Protein AF-A0A1E1W2P5-F1 (afdb_monomer)

Secondary structure (DSSP, 8-state):
-HHHHHHHHS-GGGGGHHHHHHHHHHHHHHHHHHHTTT--SS-HHHHHHHHHHHHHHHHHHHHHHHH-TTTTHHHHHHHHHHHHHHHHSTTTTTSHHHHHHHHHHIIIIIS-SSPPPHHHHHHHHHHHHHHHT----TT----HHHHHHHHHHHHHHHHHHHHHHHHS-TTTTTTS-S---HHHHHHHHHHHHHHHHHHHHGGG--SPPPHHHHHHHHHHHHHHHHHHHHHHHSPTTSS-HHHHHHHHT-

Solvent-accessible surface area (backbone atoms only — not comparable to full-atom values): 14260 Å² total; per-residue (Å²): 110,71,68,41,52,52,58,72,72,45,64,78,81,60,64,64,49,56,39,54,51,54,52,50,51,44,54,50,49,53,49,55,45,59,49,58,81,76,56,92,81,88,63,70,62,62,56,50,50,50,50,53,52,48,50,56,47,47,72,36,44,40,55,55,33,36,72,38,48,81,82,31,41,67,36,63,70,48,41,62,62,45,50,49,44,42,40,65,34,71,86,46,27,34,28,66,63,24,34,51,48,52,51,49,44,45,54,44,55,73,67,24,83,60,73,54,62,66,71,61,53,52,56,51,50,53,51,35,52,52,37,45,62,66,69,82,73,95,83,65,96,67,53,74,66,56,52,50,30,31,50,54,20,21,49,50,26,40,52,49,53,50,45,52,69,62,68,49,50,83,68,78,59,68,84,48,94,78,69,80,56,57,66,58,58,38,54,52,47,53,51,45,36,50,57,52,50,55,54,70,66,54,69,85,50,93,67,82,75,57,71,63,59,58,50,51,51,56,48,44,56,51,48,50,54,51,49,53,54,50,62,69,70,49,62,92,82,69,64,48,69,66,43,54,54,47,61,76,70,94

pLDDT: mean 76.31, std 15.42, range [33.09, 96.31]

Foldseek 3Di:
DVLLVVVVVDDLVCLVVLLVLLVVLLVVLVVLVVCVVPDDDDPPVVNVVSLVVVLVSLLNVLLVCQVPVPSCVSVLVCVLVSLLCQCCNPPRHLAPSNLSVLVSCLVRALVNPPHHPPVSVVSSLVSLLCLLVDDDDPDDPDDPNSVVSSVSRNVSSLVSLLCSLQVPPVVVVVVDDDDPPLVSLVSLLVSLCVLVVVVVVCVVDPDDDDPVSVVVNVVSVVSLVVVVVRVVPDDPPNHDPSSVVSSVVD

InterPro domains:
  IPR032817 Mon2, C-terminal [PF16206] (49-249)

Structure (mmCIF, N/CA/C/O backbone):
data_AF-A0A1E1W2P5-F1
#
_entry.id   AF-A0A1E1W2P5-F1
#
loop_
_atom_site.group_PDB
_atom_site.id
_atom_site.type_symbol
_atom_site.label_atom_id
_atom_site.label_alt_id
_atom_site.label_comp_id
_atom_site.label_asym_id
_atom_site.label_entity_id
_atom_site.label_seq_id
_atom_site.pdbx_PDB_ins_code
_atom_site.Cartn_x
_atom_site.Cartn_y
_atom_site.Cartn_z
_atom_site.occupancy
_atom_site.B_iso_or_equiv
_atom_site.auth_seq_id
_atom_site.auth_comp_id
_atom_site.auth_asym_id
_atom_site.auth_atom_id
_atom_site.pdbx_PDB_model_num
ATOM 1 N N . ALA A 1 1 ? 10.901 9.880 -12.020 1.00 56.16 1 ALA A N 1
ATOM 2 C CA . ALA A 1 1 ? 11.058 10.204 -13.460 1.00 56.16 1 ALA A CA 1
ATOM 3 C C . ALA A 1 1 ? 12.500 10.047 -13.971 1.00 56.16 1 ALA A C 1
ATOM 5 O O . ALA A 1 1 ? 12.714 9.211 -14.840 1.00 56.16 1 ALA A O 1
ATOM 6 N N . ALA A 1 2 ? 13.496 10.776 -13.439 1.00 66.06 2 ALA A N 1
ATOM 7 C CA . ALA A 1 2 ? 14.883 10.719 -13.939 1.00 66.06 2 ALA A CA 1
ATOM 8 C C . ALA A 1 2 ? 15.572 9.347 -13.759 1.00 66.06 2 ALA A C 1
ATOM 10 O O . ALA A 1 2 ? 16.171 8.839 -14.701 1.00 66.06 2 ALA A O 1
ATOM 11 N N . ALA A 1 3 ? 15.425 8.702 -12.594 1.00 69.94 3 ALA A N 1
ATOM 12 C CA . ALA A 1 3 ? 15.994 7.370 -12.345 1.00 69.94 3 ALA A CA 1
ATOM 13 C C . ALA A 1 3 ? 15.419 6.296 -13.288 1.00 69.94 3 ALA A C 1
ATOM 15 O O . ALA A 1 3 ? 16.164 5.516 -13.872 1.00 69.94 3 ALA A O 1
ATOM 16 N N . ALA A 1 4 ? 14.101 6.308 -13.514 1.00 69.50 4 ALA A N 1
ATOM 17 C CA . ALA A 1 4 ? 13.459 5.399 -14.462 1.00 69.50 4 ALA A CA 1
ATOM 18 C C . ALA A 1 4 ? 13.946 5.640 -15.903 1.00 69.50 4 ALA A C 1
ATOM 20 O O . ALA A 1 4 ? 14.152 4.689 -16.646 1.00 69.50 4 ALA A O 1
ATOM 21 N N . ALA A 1 5 ? 14.184 6.895 -16.303 1.00 71.38 5 ALA A N 1
ATOM 22 C CA . ALA A 1 5 ? 14.752 7.207 -17.615 1.00 71.38 5 ALA A CA 1
ATOM 23 C C . ALA A 1 5 ? 16.179 6.655 -17.786 1.00 71.38 5 ALA A C 1
ATOM 25 O O . ALA A 1 5 ? 16.494 6.124 -18.847 1.00 71.38 5 ALA A O 1
ATOM 26 N N . LEU A 1 6 ? 17.010 6.711 -16.738 1.00 73.62 6 LEU A N 1
ATOM 27 C CA . LEU A 1 6 ? 18.343 6.100 -16.748 1.00 73.62 6 LEU A CA 1
ATOM 28 C C . LEU A 1 6 ? 18.273 4.577 -16.888 1.00 73.62 6 LEU A C 1
ATOM 30 O O . LEU A 1 6 ? 18.998 4.021 -17.703 1.00 73.62 6 LEU A O 1
ATOM 34 N N . TYR A 1 7 ? 17.371 3.912 -16.159 1.00 74.62 7 TYR A N 1
ATOM 35 C CA . TYR A 1 7 ? 17.165 2.465 -16.298 1.00 74.62 7 TYR A CA 1
ATOM 36 C C . TYR A 1 7 ? 16.659 2.074 -17.690 1.00 74.62 7 TYR A C 1
ATOM 38 O O . TYR A 1 7 ? 17.106 1.070 -18.232 1.00 74.62 7 TYR A O 1
ATOM 46 N N . ARG A 1 8 ? 15.789 2.881 -18.314 1.00 77.31 8 ARG A N 1
ATOM 47 C CA . ARG A 1 8 ? 15.364 2.651 -19.708 1.00 77.31 8 ARG A CA 1
ATOM 48 C C . ARG A 1 8 ? 16.504 2.816 -20.717 1.00 77.31 8 ARG A C 1
ATOM 50 O O . ARG A 1 8 ? 16.471 2.186 -21.767 1.00 77.31 8 ARG A O 1
ATOM 57 N N . ALA A 1 9 ? 17.488 3.662 -20.418 1.00 76.00 9 ALA A N 1
ATOM 58 C CA . ALA A 1 9 ? 18.672 3.862 -21.253 1.00 76.00 9 ALA A CA 1
ATOM 59 C C . ALA A 1 9 ? 19.807 2.863 -20.948 1.00 76.00 9 ALA A C 1
ATOM 61 O O . ALA A 1 9 ? 20.801 2.821 -21.674 1.00 76.00 9 ALA A O 1
ATOM 62 N N . ALA A 1 10 ? 19.685 2.089 -19.866 1.00 75.56 10 ALA A N 1
ATOM 63 C CA . ALA A 1 10 ? 20.696 1.142 -19.426 1.00 75.56 10 ALA A CA 1
ATOM 64 C C . ALA A 1 10 ? 20.637 -0.173 -20.235 1.00 75.56 10 ALA A C 1
ATOM 66 O O . ALA A 1 10 ? 19.590 -0.533 -20.773 1.00 75.56 10 ALA A O 1
ATOM 67 N N . PRO A 1 11 ? 21.750 -0.927 -20.327 1.00 72.06 11 PRO A N 1
ATOM 68 C CA . PRO A 1 11 ? 21.773 -2.219 -21.013 1.00 72.06 11 PRO A CA 1
ATOM 69 C C . PRO A 1 11 ? 20.797 -3.227 -20.386 1.00 72.06 11 PRO A C 1
ATOM 71 O O . PRO A 1 11 ? 20.643 -3.245 -19.165 1.00 72.06 11 PRO A O 1
ATOM 74 N N . ALA A 1 12 ? 20.238 -4.141 -21.190 1.00 68.88 12 ALA A N 1
ATOM 75 C CA . ALA A 1 12 ? 19.247 -5.142 -20.754 1.00 68.88 12 ALA A CA 1
ATOM 76 C C . ALA A 1 12 ? 19.669 -5.963 -19.513 1.00 68.88 12 ALA A C 1
ATOM 78 O O . ALA A 1 12 ? 18.849 -6.289 -18.667 1.00 68.88 12 ALA A O 1
ATOM 79 N N . HIS A 1 13 ? 20.968 -6.213 -19.324 1.00 64.19 13 HIS A N 1
ATOM 80 C CA . HIS A 1 13 ? 21.500 -6.915 -18.145 1.00 64.19 13 HIS A CA 1
ATOM 81 C C . HIS A 1 13 ? 21.190 -6.225 -16.800 1.00 64.19 13 HIS A C 1
ATOM 83 O O . HIS A 1 13 ? 21.260 -6.863 -15.753 1.00 64.19 13 HIS A O 1
ATOM 89 N N . SER A 1 14 ? 20.850 -4.932 -16.809 1.00 71.12 14 SER A N 1
ATOM 90 C CA . SER A 1 14 ? 20.463 -4.185 -15.606 1.00 71.12 14 SER A CA 1
ATOM 91 C C . SER A 1 14 ? 19.045 -4.504 -15.109 1.00 71.12 14 SER A C 1
ATOM 93 O O . SER A 1 14 ? 18.701 -4.154 -13.982 1.00 71.12 14 SER A O 1
ATOM 95 N N . GLU A 1 15 ? 18.237 -5.223 -15.896 1.00 75.25 15 GLU A N 1
ATOM 96 C CA . GLU A 1 15 ? 16.855 -5.591 -15.558 1.00 75.25 15 GLU A CA 1
ATOM 97 C C . GLU A 1 15 ? 16.785 -6.558 -14.368 1.00 75.25 15 GLU A C 1
ATOM 99 O O . GLU A 1 15 ? 15.922 -6.412 -13.501 1.00 75.25 15 GLU A O 1
ATOM 104 N N . HIS A 1 16 ? 17.759 -7.467 -14.252 1.00 80.94 16 HIS A N 1
ATOM 105 C CA . HIS A 1 16 ? 17.850 -8.422 -13.143 1.00 80.94 16 HIS A CA 1
ATOM 106 C C . HIS A 1 16 ? 18.255 -7.777 -11.813 1.00 80.94 16 HIS A C 1
ATOM 108 O O . HIS A 1 16 ? 18.053 -8.371 -10.758 1.00 80.94 16 HIS A O 1
ATOM 114 N N . VAL A 1 17 ? 18.808 -6.562 -11.818 1.00 86.19 17 VAL A N 1
ATOM 115 C CA . VAL A 1 17 ? 19.298 -5.910 -10.590 1.00 86.19 17 VAL A CA 1
ATOM 116 C C . VAL A 1 17 ? 18.146 -5.559 -9.650 1.00 86.19 17 VAL A C 1
ATOM 118 O O . VAL A 1 17 ? 18.295 -5.637 -8.433 1.00 86.19 17 VAL A O 1
ATOM 121 N N . LEU A 1 18 ? 16.985 -5.203 -10.201 1.00 87.62 18 LEU A N 1
ATOM 122 C CA . LEU A 1 18 ? 15.850 -4.720 -9.421 1.00 87.62 18 LEU A CA 1
ATOM 123 C C . LEU A 1 18 ? 15.257 -5.799 -8.481 1.00 87.62 18 LEU A C 1
ATOM 125 O O . LEU A 1 18 ? 15.143 -5.509 -7.287 1.00 87.62 18 LEU A O 1
ATOM 129 N N . PRO A 1 19 ? 14.949 -7.036 -8.936 1.00 88.25 19 PRO A N 1
ATOM 130 C CA . PRO A 1 19 ? 14.572 -8.133 -8.039 1.00 88.25 19 PRO A CA 1
ATOM 131 C C . PRO A 1 19 ? 15.612 -8.413 -6.943 1.00 88.25 19 PRO A C 1
ATOM 133 O O . PRO A 1 19 ? 15.260 -8.534 -5.770 1.00 88.25 19 PRO A O 1
ATOM 136 N N . HIS A 1 20 ? 16.901 -8.451 -7.300 1.00 90.62 20 HIS A N 1
ATOM 137 C CA . HIS A 1 20 ? 17.982 -8.720 -6.346 1.00 90.62 20 HIS A CA 1
ATOM 138 C C . HIS A 1 20 ? 18.074 -7.639 -5.270 1.00 90.62 20 HIS A C 1
ATOM 140 O O . HIS A 1 20 ? 18.290 -7.936 -4.096 1.00 90.62 20 HIS A O 1
ATOM 146 N N . LEU A 1 21 ? 17.889 -6.379 -5.658 1.00 91.44 21 LEU A N 1
ATOM 147 C CA . LEU A 1 21 ? 17.931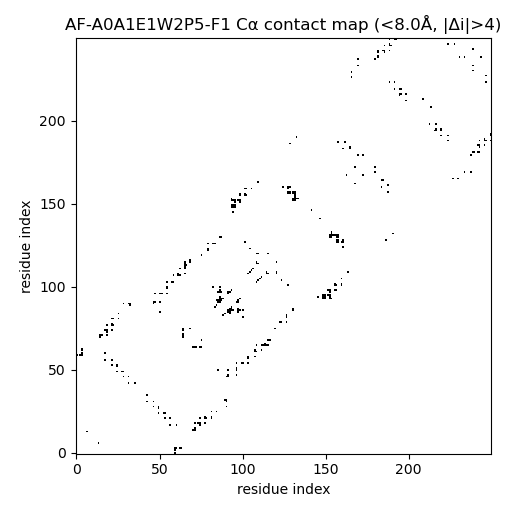 -5.258 -4.736 1.00 91.44 21 LEU A CA 1
ATOM 148 C C . LEU A 1 21 ? 16.724 -5.268 -3.787 1.00 91.44 21 LEU A C 1
ATOM 150 O O . LEU A 1 21 ? 16.890 -5.043 -2.587 1.00 91.44 21 LEU A O 1
ATOM 154 N N . LEU A 1 22 ? 15.538 -5.619 -4.291 1.00 93.38 22 LEU A N 1
ATOM 155 C CA . LEU A 1 22 ? 14.345 -5.820 -3.470 1.00 93.38 22 LEU A CA 1
ATOM 156 C C . LEU A 1 22 ? 14.568 -6.926 -2.419 1.00 93.38 22 LEU A C 1
ATOM 158 O O . LEU A 1 22 ? 14.297 -6.731 -1.233 1.00 93.38 22 LEU A O 1
ATOM 162 N N . GLN A 1 23 ? 15.143 -8.058 -2.833 1.00 93.12 23 GLN A N 1
ATOM 163 C CA . GLN A 1 23 ? 15.455 -9.180 -1.946 1.00 93.12 23 GLN A CA 1
ATOM 164 C C . GLN A 1 23 ? 16.570 -8.856 -0.936 1.00 93.12 23 GLN A C 1
ATOM 166 O O . GLN A 1 23 ? 16.522 -9.309 0.213 1.00 93.12 23 GLN A O 1
ATOM 171 N N . ALA A 1 24 ? 17.564 -8.057 -1.332 1.00 93.81 24 ALA A N 1
ATOM 172 C CA . ALA A 1 24 ? 18.630 -7.598 -0.448 1.00 93.81 24 ALA A CA 1
ATOM 173 C C . ALA A 1 24 ? 18.084 -6.697 0.671 1.00 93.81 24 ALA A C 1
ATOM 175 O O . ALA A 1 24 ? 18.417 -6.916 1.837 1.00 93.81 24 ALA A O 1
ATOM 176 N N . LEU A 1 25 ? 17.203 -5.744 0.340 1.00 93.44 25 LEU A N 1
ATOM 177 C CA . LEU A 1 25 ? 16.541 -4.879 1.325 1.00 93.44 25 LEU A CA 1
ATOM 178 C C . LEU A 1 25 ? 15.643 -5.682 2.272 1.00 93.44 25 LEU A C 1
ATOM 180 O O . LEU A 1 25 ? 15.678 -5.468 3.484 1.00 93.44 25 LEU A O 1
ATOM 184 N N . HIS A 1 26 ? 14.897 -6.652 1.737 1.00 93.56 26 HIS A N 1
ATOM 185 C CA . HIS A 1 26 ? 14.085 -7.564 2.544 1.00 93.56 26 HIS A CA 1
ATOM 186 C C . HIS A 1 26 ? 14.929 -8.367 3.535 1.00 93.56 26 HIS A C 1
ATOM 188 O O . HIS A 1 26 ? 14.640 -8.407 4.729 1.00 93.56 26 HIS A O 1
ATOM 194 N N . SER A 1 27 ? 16.035 -8.936 3.064 1.00 92.62 27 SER A N 1
ATOM 195 C CA . SER A 1 27 ? 16.957 -9.689 3.915 1.00 92.62 27 SER A CA 1
ATOM 196 C C . SER A 1 27 ? 17.626 -8.801 4.969 1.00 92.62 27 SER A C 1
ATOM 198 O O . SER A 1 27 ? 17.871 -9.254 6.087 1.00 92.62 27 SER A O 1
ATOM 200 N N . ALA A 1 28 ? 17.938 -7.545 4.632 1.00 91.25 28 ALA A N 1
ATOM 201 C CA . ALA A 1 28 ? 18.545 -6.590 5.553 1.00 91.25 28 ALA A CA 1
ATOM 202 C C . ALA A 1 28 ? 17.591 -6.233 6.701 1.00 91.25 28 ALA A C 1
ATOM 204 O O . ALA A 1 28 ? 17.973 -6.362 7.864 1.00 91.25 28 ALA A O 1
ATOM 205 N N . VAL A 1 29 ? 16.333 -5.881 6.399 1.00 89.81 29 VAL A N 1
ATOM 206 C CA . VAL A 1 29 ? 15.360 -5.517 7.445 1.00 89.81 29 VAL A CA 1
ATOM 207 C C . VAL A 1 29 ? 15.037 -6.698 8.366 1.00 89.81 29 VAL A C 1
ATOM 209 O O . VAL A 1 29 ? 14.935 -6.524 9.582 1.00 89.81 29 VAL A O 1
ATOM 212 N N . GLN A 1 30 ? 14.964 -7.918 7.820 1.00 88.62 30 GLN A N 1
ATOM 213 C CA . GLN A 1 30 ? 14.729 -9.126 8.614 1.00 88.62 30 GLN A CA 1
ATOM 214 C C . GLN A 1 30 ? 15.877 -9.411 9.593 1.00 88.62 30 GLN A C 1
ATOM 216 O O . GLN A 1 30 ? 15.628 -9.812 10.731 1.00 88.62 30 GLN A O 1
ATOM 221 N N . LYS A 1 31 ? 17.131 -9.167 9.191 1.00 86.06 31 LYS A N 1
ATOM 222 C CA . LYS A 1 31 ? 18.297 -9.311 10.079 1.00 86.06 31 LYS A CA 1
ATOM 223 C C . LYS A 1 31 ? 18.263 -8.298 11.224 1.00 86.06 31 LYS A C 1
ATOM 225 O O . LYS A 1 31 ? 18.415 -8.700 12.375 1.00 86.06 31 LYS A O 1
ATOM 230 N N . CYS A 1 32 ? 17.942 -7.033 10.942 1.00 81.44 32 CYS A N 1
ATOM 231 C CA . CYS A 1 32 ? 17.770 -6.008 11.981 1.00 81.44 32 CYS A CA 1
ATOM 232 C C . CYS A 1 32 ? 16.681 -6.395 13.003 1.00 81.44 32 CYS A C 1
ATOM 234 O O . CYS A 1 32 ? 16.842 -6.187 14.207 1.00 81.44 32 CYS A O 1
ATOM 236 N N . GLY A 1 33 ? 15.583 -7.013 12.548 1.00 69.25 33 GLY A N 1
ATOM 237 C CA . GLY A 1 33 ? 14.529 -7.530 13.428 1.00 69.25 33 GLY A CA 1
ATOM 238 C C . GLY A 1 33 ? 15.001 -8.648 14.371 1.00 69.25 33 GLY A C 1
ATOM 239 O O . GLY A 1 33 ? 14.581 -8.698 15.530 1.00 69.25 33 GLY A O 1
ATOM 240 N N . GLN A 1 34 ? 15.907 -9.520 13.915 1.00 66.94 34 GLN A N 1
ATOM 241 C CA . GLN A 1 34 ? 16.483 -10.590 14.740 1.00 66.94 34 GLN A CA 1
ATOM 242 C C . GLN A 1 34 ? 17.524 -10.065 15.741 1.00 66.94 34 GLN A C 1
ATOM 244 O O . GLN A 1 34 ? 17.546 -10.514 16.891 1.00 66.94 34 GLN A O 1
ATOM 249 N N . ASP A 1 35 ? 18.343 -9.090 15.342 1.00 58.47 35 ASP A N 1
ATOM 250 C CA . ASP A 1 35 ? 19.406 -8.524 16.180 1.00 58.47 35 ASP A CA 1
ATOM 251 C C . ASP A 1 35 ? 18.881 -7.615 17.305 1.00 58.47 35 ASP A C 1
ATOM 253 O O . ASP A 1 35 ? 19.473 -7.580 18.390 1.00 58.47 35 ASP A O 1
ATOM 257 N N . LYS A 1 36 ? 17.706 -6.984 17.141 1.00 53.34 36 LYS A N 1
ATOM 258 C CA . LYS A 1 36 ? 17.017 -6.252 18.227 1.00 53.34 36 LYS A CA 1
ATOM 259 C C . LYS A 1 36 ? 16.661 -7.124 19.441 1.00 53.34 36 LYS A C 1
ATOM 261 O O . LYS A 1 36 ? 16.516 -6.589 20.536 1.00 53.34 36 LYS A O 1
ATOM 266 N N . ARG A 1 37 ? 16.593 -8.460 19.316 1.00 51.66 37 ARG A N 1
ATOM 267 C CA . ARG A 1 37 ? 16.481 -9.356 20.492 1.00 51.66 37 ARG A CA 1
ATOM 268 C C . ARG A 1 37 ? 17.769 -9.429 21.324 1.00 51.66 37 ARG A C 1
ATOM 270 O O . ARG A 1 37 ? 17.732 -9.983 22.419 1.00 51.66 37 ARG A O 1
ATOM 277 N N . ARG A 1 38 ? 18.905 -8.920 20.827 1.00 52.66 38 ARG A N 1
ATOM 278 C CA . ARG A 1 38 ? 20.228 -9.075 21.455 1.00 52.66 38 ARG A CA 1
ATOM 279 C C . ARG A 1 38 ? 20.878 -7.784 21.956 1.00 52.66 38 ARG A C 1
ATOM 281 O O . ARG A 1 38 ? 21.771 -7.907 22.792 1.00 52.66 38 ARG A O 1
ATOM 288 N N . ARG A 1 39 ? 20.493 -6.578 21.512 1.00 48.84 39 ARG A N 1
ATOM 289 C CA . ARG A 1 39 ? 21.121 -5.322 21.985 1.00 48.84 39 ARG A CA 1
ATOM 290 C C . ARG A 1 39 ? 20.143 -4.147 22.090 1.00 48.84 39 ARG A C 1
ATOM 292 O O . ARG A 1 39 ? 19.428 -3.828 21.148 1.00 48.84 39 ARG A O 1
ATOM 299 N N . ILE A 1 40 ? 20.171 -3.498 23.253 1.00 47.84 40 ILE A N 1
ATOM 300 C CA . ILE A 1 40 ? 19.508 -2.230 23.572 1.00 47.84 40 ILE A CA 1
ATOM 301 C C . ILE A 1 40 ? 20.533 -1.129 23.279 1.00 47.84 40 ILE A C 1
ATOM 303 O O . ILE A 1 40 ? 21.552 -1.095 23.962 1.00 47.84 40 ILE A O 1
ATOM 307 N N . SER A 1 41 ? 20.277 -0.297 22.264 1.00 47.50 41 SER A N 1
ATOM 308 C CA . SER A 1 41 ? 20.865 1.035 21.982 1.00 47.50 41 SER A CA 1
ATOM 309 C C . SER A 1 41 ? 21.283 1.180 20.507 1.00 47.50 41 SER A C 1
ATOM 311 O O . SER A 1 41 ? 22.057 0.374 20.000 1.00 47.50 41 SER A O 1
ATOM 313 N N . ASP A 1 42 ? 20.774 2.239 19.862 1.00 43.81 42 ASP A N 1
ATOM 314 C CA . ASP A 1 42 ? 21.198 2.843 18.577 1.00 43.81 42 ASP A CA 1
ATOM 315 C C . ASP A 1 42 ? 20.798 2.241 17.208 1.00 43.81 42 ASP A C 1
ATOM 317 O O . ASP A 1 42 ? 21.358 2.619 16.186 1.00 43.81 42 ASP A O 1
ATOM 321 N N . GLN A 1 43 ? 19.761 1.398 17.116 1.00 55.62 43 GLN A N 1
ATOM 322 C CA . GLN A 1 43 ? 19.299 0.832 15.824 1.00 55.62 43 GLN A CA 1
ATOM 323 C C . GLN A 1 43 ? 18.108 1.486 15.062 1.00 55.62 43 GLN A C 1
ATOM 325 O O . GLN A 1 43 ? 17.718 0.923 14.036 1.00 55.62 43 GLN A O 1
ATOM 330 N N . PRO A 1 44 ? 17.459 2.600 15.473 1.00 58.78 44 PRO A N 1
ATOM 331 C CA . PRO A 1 44 ? 16.317 3.122 14.709 1.00 58.78 44 PRO A CA 1
ATOM 332 C C . PRO A 1 44 ? 16.719 3.723 13.348 1.00 58.78 44 PRO A C 1
ATOM 334 O O . PRO A 1 44 ? 15.921 3.682 12.410 1.00 58.78 44 PRO A O 1
ATOM 337 N N . ASP A 1 45 ? 17.947 4.232 13.217 1.00 71.88 45 ASP A N 1
ATOM 338 C CA . ASP A 1 45 ? 18.397 4.949 12.016 1.00 71.88 45 ASP A CA 1
ATOM 339 C C . ASP A 1 45 ? 18.591 4.006 10.811 1.00 71.88 45 ASP A C 1
ATOM 341 O O . ASP A 1 45 ? 18.063 4.248 9.724 1.00 71.88 45 ASP A O 1
ATOM 345 N N . GLU A 1 46 ? 19.215 2.840 11.021 1.00 85.06 46 GLU A N 1
ATOM 346 C CA . GLU A 1 46 ? 19.464 1.861 9.950 1.00 85.06 46 GLU A CA 1
ATOM 347 C C . GLU A 1 46 ? 18.162 1.311 9.343 1.00 85.06 46 GLU A C 1
ATOM 349 O O . GLU A 1 46 ? 18.012 1.239 8.123 1.00 85.06 46 GLU A O 1
ATOM 354 N N . THR A 1 47 ? 17.176 0.957 10.174 1.00 87.25 47 THR A N 1
ATOM 355 C CA . THR A 1 47 ? 15.897 0.405 9.691 1.00 87.25 47 THR A CA 1
ATOM 356 C C . THR A 1 47 ? 15.081 1.435 8.912 1.00 87.25 47 THR A C 1
ATOM 358 O O . THR A 1 47 ? 14.437 1.096 7.917 1.00 87.25 47 THR A O 1
ATOM 361 N N . THR A 1 48 ? 15.168 2.701 9.324 1.00 87.69 48 THR A N 1
ATOM 362 C CA . THR A 1 48 ? 14.530 3.844 8.656 1.00 87.69 48 THR A CA 1
ATOM 363 C C . THR A 1 48 ? 15.176 4.105 7.297 1.00 87.69 48 THR A C 1
ATOM 365 O O . THR A 1 48 ? 14.486 4.335 6.298 1.00 87.69 48 THR A O 1
ATOM 368 N N . GLN A 1 49 ? 16.505 4.003 7.224 1.00 90.69 49 GLN A N 1
ATOM 369 C CA . GLN A 1 49 ? 17.243 4.139 5.975 1.00 90.69 49 GLN A CA 1
ATOM 370 C C . GLN A 1 49 ? 16.902 3.011 4.993 1.00 90.69 49 GLN A C 1
ATOM 372 O O . GLN A 1 49 ? 16.656 3.282 3.818 1.00 90.69 49 GLN A O 1
ATOM 377 N N . ILE A 1 50 ? 16.812 1.763 5.466 1.00 93.44 50 ILE A N 1
ATOM 378 C CA . ILE A 1 50 ? 16.417 0.614 4.635 1.00 93.44 50 ILE A CA 1
ATOM 379 C C . ILE A 1 50 ? 15.006 0.819 4.060 1.00 93.44 50 ILE A C 1
ATOM 381 O O . ILE A 1 50 ? 14.800 0.615 2.862 1.00 93.44 50 ILE A O 1
ATOM 385 N N . ALA A 1 51 ? 14.045 1.266 4.874 1.00 93.19 51 ALA A N 1
ATOM 386 C CA . ALA A 1 51 ? 12.688 1.564 4.408 1.00 93.19 51 ALA A CA 1
ATOM 387 C C . ALA A 1 51 ? 12.653 2.715 3.387 1.00 93.19 51 ALA A C 1
ATOM 389 O O . ALA A 1 51 ? 11.954 2.634 2.377 1.00 93.19 51 ALA A O 1
ATOM 390 N N . SER A 1 52 ? 13.464 3.753 3.594 1.00 93.81 52 SER A N 1
ATOM 391 C CA . SER A 1 52 ? 13.585 4.875 2.654 1.00 93.81 52 SER A CA 1
ATOM 392 C C . SER A 1 52 ? 14.183 4.439 1.311 1.00 93.81 52 SER A C 1
ATOM 394 O O . SER A 1 52 ? 13.709 4.856 0.253 1.00 93.81 52 SER A O 1
ATOM 396 N N . LEU A 1 53 ? 15.185 3.553 1.328 1.00 94.56 53 LEU A N 1
ATOM 397 C CA . LEU A 1 53 ? 15.736 2.954 0.110 1.00 94.56 53 LEU A CA 1
ATOM 398 C C . LEU A 1 53 ? 14.688 2.103 -0.609 1.00 94.56 53 LEU A C 1
ATOM 400 O O . LEU A 1 53 ? 14.558 2.211 -1.826 1.00 94.56 53 LEU A O 1
ATOM 404 N N . LEU A 1 54 ? 13.894 1.312 0.120 1.00 95.94 54 LEU A N 1
ATOM 405 C CA . LEU A 1 54 ? 12.804 0.547 -0.483 1.00 95.94 54 LEU A CA 1
ATOM 406 C C . LEU A 1 54 ? 11.809 1.459 -1.208 1.00 95.94 54 LEU A C 1
ATOM 408 O O . LEU A 1 54 ? 11.459 1.176 -2.350 1.00 95.94 54 LEU A O 1
ATOM 412 N N . LEU A 1 55 ? 11.394 2.571 -0.599 1.00 95.50 55 LEU A N 1
ATOM 413 C CA . LEU A 1 55 ? 10.487 3.530 -1.239 1.00 95.50 55 LEU A CA 1
ATOM 414 C C . LEU A 1 55 ? 11.051 4.074 -2.558 1.00 95.50 55 LEU A C 1
ATOM 416 O O . LEU A 1 55 ? 10.335 4.130 -3.558 1.00 95.50 55 LEU A O 1
ATOM 420 N N . GLN A 1 56 ? 12.343 4.410 -2.601 1.00 93.62 56 GLN A N 1
ATOM 421 C CA . GLN A 1 56 ? 13.009 4.861 -3.831 1.00 93.62 56 GLN A CA 1
ATOM 422 C C . GLN A 1 56 ? 13.022 3.777 -4.917 1.00 93.62 56 GLN A C 1
ATOM 424 O O . GLN A 1 56 ? 12.827 4.057 -6.106 1.00 93.62 56 GLN A O 1
ATOM 429 N N . VAL A 1 57 ? 13.242 2.533 -4.498 1.00 94.19 57 VAL A N 1
ATOM 430 C CA . VAL A 1 57 ? 13.283 1.362 -5.374 1.00 94.19 57 VAL A CA 1
ATOM 431 C C . VAL A 1 57 ? 11.906 1.061 -5.928 1.00 94.19 57 VAL A C 1
ATOM 433 O O . VAL A 1 57 ? 11.793 0.834 -7.125 1.00 94.19 57 VAL A O 1
ATOM 436 N N . LEU A 1 58 ? 10.854 1.129 -5.112 1.00 95.19 58 LEU A N 1
ATOM 437 C CA . LEU A 1 58 ? 9.473 0.950 -5.555 1.00 95.19 58 LEU A CA 1
ATOM 438 C C . LEU A 1 58 ? 9.040 2.070 -6.508 1.00 95.19 58 LEU A C 1
ATOM 440 O O . LEU A 1 58 ? 8.535 1.778 -7.589 1.00 95.19 58 LEU A O 1
ATOM 444 N N . ALA A 1 59 ? 9.323 3.333 -6.173 1.00 91.62 59 ALA A N 1
ATOM 445 C CA . ALA A 1 59 ? 8.982 4.489 -7.008 1.00 91.62 59 ALA A CA 1
ATOM 446 C C . ALA A 1 59 ? 9.667 4.473 -8.389 1.00 91.62 59 ALA A C 1
ATOM 448 O O . ALA A 1 59 ? 9.199 5.106 -9.335 1.00 91.62 59 ALA A O 1
ATOM 449 N N . THR A 1 60 ? 10.790 3.762 -8.521 1.00 90.81 60 THR A N 1
ATOM 450 C CA . THR A 1 60 ? 11.486 3.584 -9.805 1.00 90.81 60 THR A CA 1
ATOM 451 C C . THR A 1 60 ? 11.092 2.273 -10.482 1.00 90.81 60 THR A C 1
ATOM 453 O O . THR A 1 60 ? 10.846 2.241 -11.685 1.00 90.81 60 THR A O 1
ATOM 456 N N . GLY A 1 61 ? 11.044 1.194 -9.708 1.00 91.88 61 GLY A N 1
ATOM 457 C CA . GLY A 1 61 ? 10.892 -0.176 -10.168 1.00 91.88 61 GLY A CA 1
ATOM 458 C C . GLY A 1 61 ? 9.475 -0.536 -10.583 1.00 91.88 61 GLY A C 1
ATOM 459 O O . GLY A 1 61 ? 9.312 -1.189 -11.607 1.00 91.88 61 GLY A O 1
ATOM 460 N N . LEU A 1 62 ? 8.454 -0.071 -9.856 1.00 93.62 62 LEU A N 1
ATOM 461 C CA . LEU A 1 62 ? 7.054 -0.349 -10.192 1.00 93.62 62 LEU A CA 1
ATOM 462 C C . LEU A 1 62 ? 6.662 0.186 -11.580 1.00 93.62 62 LEU A C 1
ATOM 464 O O . LEU A 1 62 ? 6.124 -0.606 -12.355 1.00 93.62 62 LEU A O 1
ATOM 468 N N . PRO A 1 63 ? 6.976 1.444 -11.968 1.00 91.81 63 PRO A N 1
ATOM 469 C CA . PRO A 1 63 ? 6.707 1.904 -13.329 1.00 91.81 63 PRO A CA 1
ATOM 470 C C . PRO A 1 63 ? 7.387 1.043 -14.406 1.00 91.81 63 PRO A C 1
ATOM 472 O O . PRO A 1 63 ? 6.764 0.709 -15.411 1.00 91.81 63 PRO A O 1
ATOM 475 N N . LEU A 1 64 ? 8.648 0.643 -14.194 1.00 90.94 64 LEU A N 1
ATOM 476 C CA . LEU A 1 64 ? 9.408 -0.173 -15.153 1.00 90.94 64 LEU A CA 1
ATOM 477 C C . LEU A 1 64 ? 8.842 -1.595 -15.269 1.00 90.94 64 LEU A C 1
ATOM 479 O O . LEU A 1 64 ? 8.658 -2.109 -16.373 1.00 90.94 64 LEU A O 1
ATOM 483 N N . ALA A 1 65 ? 8.536 -2.213 -14.126 1.00 91.88 65 ALA A N 1
ATOM 484 C CA . ALA A 1 65 ? 7.957 -3.547 -14.041 1.00 91.88 65 ALA A CA 1
ATOM 485 C C . ALA A 1 65 ? 6.538 -3.601 -14.614 1.00 91.88 65 ALA A C 1
ATOM 487 O O . ALA A 1 65 ? 6.127 -4.624 -15.158 1.00 91.88 65 ALA A O 1
ATOM 488 N N . ARG A 1 66 ? 5.801 -2.492 -14.527 1.00 90.88 66 ARG A N 1
ATOM 489 C CA . ARG A 1 66 ? 4.475 -2.321 -15.123 1.00 90.88 66 ARG A CA 1
ATOM 490 C C . ARG A 1 66 ? 4.529 -2.185 -16.643 1.00 90.88 66 ARG A C 1
ATOM 492 O O . ARG A 1 66 ? 3.679 -2.746 -17.322 1.00 90.88 66 ARG A O 1
ATOM 499 N N . GLU A 1 67 ? 5.519 -1.473 -17.182 1.00 89.94 67 GLU A N 1
ATOM 500 C CA . GLU A 1 67 ? 5.717 -1.339 -18.634 1.00 89.94 67 GLU A CA 1
ATOM 501 C C . GLU A 1 67 ? 6.067 -2.680 -19.305 1.00 89.94 67 GLU A C 1
ATOM 503 O O . GLU A 1 67 ? 5.719 -2.891 -20.466 1.00 89.94 67 GLU A O 1
ATOM 508 N N . ARG A 1 68 ? 6.761 -3.584 -18.594 1.00 89.00 68 ARG A N 1
ATOM 509 C CA . ARG A 1 68 ? 7.247 -4.871 -19.126 1.00 89.00 68 ARG A CA 1
ATOM 510 C C . ARG A 1 68 ? 7.064 -6.022 -18.119 1.00 89.00 68 ARG A C 1
ATOM 512 O O . ARG A 1 68 ? 8.057 -6.544 -17.609 1.00 89.00 68 ARG A O 1
ATOM 519 N N . PRO A 1 69 ? 5.822 -6.444 -17.823 1.00 87.38 69 PRO A N 1
ATOM 520 C CA . PRO A 1 69 ? 5.539 -7.400 -16.748 1.00 87.38 69 PRO A CA 1
ATOM 521 C C . PRO A 1 69 ? 6.234 -8.755 -16.928 1.00 87.38 69 PRO A C 1
ATOM 523 O O . PRO A 1 69 ? 6.712 -9.313 -15.944 1.00 87.38 69 PRO A O 1
ATOM 526 N N . ASP A 1 70 ? 6.366 -9.246 -18.164 1.00 87.81 70 ASP A N 1
ATOM 527 C CA . ASP A 1 70 ? 7.007 -10.539 -18.442 1.00 87.81 70 ASP A CA 1
ATOM 528 C C . ASP A 1 70 ? 8.510 -10.537 -18.125 1.00 87.81 70 ASP A C 1
ATOM 530 O O . ASP A 1 70 ? 9.049 -11.524 -17.630 1.00 87.81 70 ASP A O 1
ATOM 534 N N . VAL A 1 71 ? 9.184 -9.409 -18.371 1.00 90.00 71 VAL A N 1
ATOM 535 C CA . VAL A 1 71 ? 10.619 -9.230 -18.093 1.00 90.00 71 VAL A CA 1
ATOM 536 C C . VAL A 1 71 ? 10.868 -9.139 -16.588 1.00 90.00 71 VAL A C 1
ATOM 538 O O . VAL A 1 71 ? 11.835 -9.693 -16.074 1.00 90.00 71 VAL A O 1
ATOM 541 N N . TYR A 1 72 ? 9.969 -8.472 -15.865 1.00 91.38 72 TYR A N 1
ATOM 542 C CA . TYR A 1 72 ? 10.073 -8.252 -14.423 1.00 91.38 72 TYR A CA 1
ATOM 543 C C . TYR A 1 72 ? 9.243 -9.254 -13.606 1.00 91.38 72 TYR A C 1
ATOM 545 O O . TYR A 1 72 ? 8.800 -8.940 -12.501 1.00 91.38 72 TYR A O 1
ATOM 553 N N . LYS A 1 73 ? 9.044 -10.474 -14.114 1.00 91.62 73 LYS A N 1
ATOM 554 C CA . LYS A 1 73 ? 8.255 -11.508 -13.432 1.00 91.62 73 LYS A CA 1
ATOM 555 C C . LYS A 1 73 ? 8.774 -11.808 -12.020 1.00 91.62 73 LYS A C 1
ATOM 557 O O . LYS A 1 73 ? 8.000 -11.783 -11.070 1.00 91.62 73 LYS A O 1
ATOM 562 N N . GLU A 1 74 ? 10.086 -11.987 -11.862 1.00 93.25 74 GLU A N 1
ATOM 563 C CA . GLU A 1 74 ? 10.713 -12.242 -10.552 1.00 93.25 74 GLU A CA 1
ATOM 564 C C . GLU A 1 74 ? 10.496 -11.091 -9.557 1.00 93.25 74 GLU A C 1
ATOM 566 O O . GLU A 1 74 ? 10.337 -11.315 -8.354 1.00 93.25 74 GLU A O 1
ATOM 571 N N . PHE A 1 75 ? 10.463 -9.847 -10.050 1.00 94.00 75 PHE A N 1
ATOM 572 C CA . PHE A 1 75 ? 10.169 -8.680 -9.222 1.00 94.00 75 PHE A CA 1
ATOM 573 C C . PHE A 1 75 ? 8.738 -8.757 -8.685 1.00 94.00 75 PHE A C 1
ATOM 575 O O . PHE A 1 75 ? 8.537 -8.620 -7.481 1.00 94.00 75 PHE A O 1
ATOM 582 N N . TRP A 1 76 ? 7.761 -9.036 -9.553 1.00 94.25 76 TRP A N 1
ATOM 583 C CA . TRP A 1 76 ? 6.357 -9.173 -9.161 1.00 94.25 76 TRP A CA 1
ATOM 584 C C . TRP A 1 76 ? 6.098 -10.369 -8.239 1.00 94.25 76 TR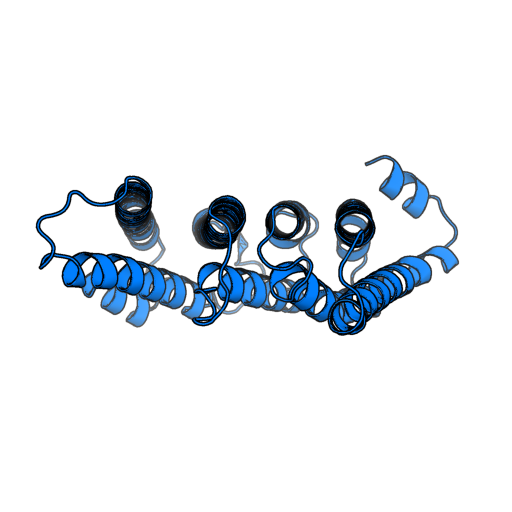P A C 1
ATOM 586 O O . TRP A 1 76 ? 5.287 -10.256 -7.328 1.00 94.25 76 TRP A O 1
ATOM 596 N N . GLU A 1 77 ? 6.808 -11.484 -8.416 1.00 93.56 77 GLU A N 1
ATOM 597 C CA . GLU A 1 77 ? 6.707 -12.652 -7.529 1.00 93.56 77 GLU A CA 1
ATOM 598 C C . GLU A 1 77 ? 7.298 -12.383 -6.137 1.00 93.56 77 GLU A C 1
ATOM 600 O O . GLU A 1 77 ? 6.777 -12.861 -5.128 1.00 93.56 77 GLU A O 1
ATOM 605 N N . THR A 1 78 ? 8.371 -11.591 -6.064 1.00 94.31 78 THR A N 1
ATOM 606 C CA . THR A 1 78 ? 9.046 -11.261 -4.799 1.00 94.31 78 THR A CA 1
ATOM 607 C C . THR A 1 78 ? 8.329 -10.142 -4.039 1.00 94.31 78 THR A C 1
ATOM 609 O O . THR A 1 78 ? 8.329 -10.123 -2.805 1.00 94.31 78 THR A O 1
ATOM 612 N N . LEU A 1 79 ? 7.698 -9.216 -4.763 1.00 95.94 79 LEU A N 1
ATOM 613 C CA . LEU A 1 79 ? 7.115 -7.992 -4.223 1.00 95.94 79 LEU A CA 1
ATOM 614 C C . LEU A 1 79 ? 6.124 -8.214 -3.067 1.00 95.94 79 LEU A C 1
ATOM 616 O O . LEU A 1 79 ? 6.334 -7.578 -2.033 1.00 95.94 79 LEU A O 1
ATOM 620 N N . PRO A 1 80 ? 5.110 -9.101 -3.150 1.00 94.75 80 PRO A N 1
ATOM 621 C CA . PRO A 1 80 ? 4.126 -9.262 -2.081 1.00 94.75 80 PRO A CA 1
ATOM 622 C C . PRO A 1 80 ? 4.758 -9.575 -0.726 1.00 94.75 80 PRO A C 1
ATOM 624 O O . PRO A 1 80 ? 4.402 -8.959 0.273 1.00 94.75 80 PRO A O 1
ATOM 627 N N . LYS A 1 81 ? 5.754 -10.466 -0.702 1.00 95.06 81 LYS A N 1
ATOM 628 C CA . LYS A 1 81 ? 6.443 -10.868 0.529 1.00 95.06 81 LYS A CA 1
ATOM 629 C C . LYS A 1 81 ? 7.235 -9.717 1.149 1.00 95.06 81 LYS A C 1
ATOM 631 O O . LYS A 1 81 ? 7.275 -9.569 2.366 1.00 95.06 81 LYS A O 1
ATOM 636 N N . VAL A 1 82 ? 7.882 -8.903 0.315 1.00 96.19 82 VAL A N 1
ATOM 637 C CA . VAL A 1 82 ? 8.632 -7.736 0.798 1.00 96.19 82 VAL A CA 1
ATOM 638 C C . VAL A 1 82 ? 7.672 -6.684 1.333 1.00 96.19 82 VAL A C 1
ATOM 640 O O . VAL A 1 82 ? 7.885 -6.170 2.427 1.00 96.19 82 VAL A O 1
ATOM 643 N N . LEU A 1 83 ? 6.588 -6.406 0.609 1.00 96.00 83 LEU A N 1
ATOM 644 C CA . LEU A 1 83 ? 5.552 -5.488 1.069 1.00 96.00 83 LEU A CA 1
ATOM 645 C C . LEU A 1 83 ? 4.945 -5.944 2.397 1.00 96.00 83 LEU A C 1
ATOM 647 O O . LEU A 1 83 ? 4.846 -5.134 3.307 1.00 96.00 83 LEU A O 1
ATOM 651 N N . GLU A 1 84 ? 4.615 -7.227 2.542 1.00 94.25 84 GLU A N 1
ATOM 652 C CA . GLU A 1 84 ? 4.075 -7.794 3.781 1.00 94.25 84 GLU A CA 1
ATOM 653 C C . GLU A 1 84 ? 4.995 -7.521 4.981 1.00 94.25 84 GLU A C 1
ATOM 655 O O . GLU A 1 84 ? 4.558 -6.945 5.981 1.00 94.25 84 GLU A O 1
ATOM 660 N N . THR A 1 85 ? 6.292 -7.822 4.856 1.00 93.38 85 THR A N 1
ATOM 661 C CA . THR A 1 85 ? 7.263 -7.547 5.923 1.00 93.38 85 THR A CA 1
ATOM 662 C C . THR A 1 85 ? 7.359 -6.052 6.238 1.00 93.38 85 THR A C 1
ATOM 664 O O . THR A 1 85 ? 7.313 -5.672 7.405 1.00 93.38 85 THR A O 1
ATOM 667 N N . PHE A 1 86 ? 7.458 -5.178 5.233 1.00 94.31 86 PHE A N 1
ATOM 668 C CA . PHE A 1 86 ? 7.606 -3.740 5.486 1.00 94.31 86 PHE A CA 1
ATOM 669 C C . PHE A 1 86 ? 6.319 -3.060 5.968 1.00 94.31 86 PHE A C 1
ATOM 671 O O . PHE A 1 86 ? 6.388 -2.041 6.653 1.00 94.31 86 PHE A O 1
ATOM 678 N N . MET A 1 87 ? 5.153 -3.607 5.627 1.00 93.44 87 MET A N 1
ATOM 679 C CA . MET A 1 87 ? 3.862 -3.063 6.032 1.00 93.44 87 MET A CA 1
ATOM 680 C C . MET A 1 87 ? 3.450 -3.525 7.431 1.00 93.44 87 MET A C 1
ATOM 682 O O . MET A 1 87 ? 2.861 -2.731 8.164 1.00 93.44 87 MET A O 1
ATOM 686 N N . PHE A 1 88 ? 3.770 -4.763 7.827 1.00 90.38 88 PHE A N 1
ATOM 687 C CA . PHE A 1 88 ? 3.192 -5.373 9.033 1.00 90.38 88 PHE A CA 1
ATOM 688 C C . PHE A 1 88 ? 4.204 -5.819 10.086 1.00 90.38 88 PHE A C 1
ATOM 690 O O . PHE A 1 88 ? 3.867 -5.845 11.271 1.00 90.38 88 PHE A O 1
ATOM 697 N N . GLU A 1 89 ? 5.434 -6.166 9.704 1.00 88.81 89 GLU A N 1
ATOM 698 C CA . GLU A 1 89 ? 6.396 -6.746 10.641 1.00 88.81 89 GLU A CA 1
ATOM 699 C C . GLU A 1 89 ? 7.292 -5.674 11.289 1.00 88.81 89 GLU A C 1
ATOM 701 O O . GLU A 1 89 ? 7.799 -4.773 10.612 1.00 88.81 89 GLU A O 1
ATOM 706 N N . PRO A 1 90 ? 7.560 -5.753 12.607 1.00 83.31 90 PRO A N 1
ATOM 707 C CA . PRO A 1 90 ? 8.580 -4.912 13.218 1.00 83.31 90 PRO A CA 1
ATOM 708 C C . PRO A 1 90 ? 9.957 -5.222 12.600 1.00 83.31 90 PRO A C 1
ATOM 710 O O . PRO A 1 90 ? 10.244 -6.378 12.285 1.00 83.31 90 PRO A O 1
ATOM 713 N N . PRO A 1 91 ? 10.853 -4.228 12.469 1.00 81.00 91 PRO A N 1
ATOM 714 C CA . PRO A 1 91 ? 10.802 -2.913 13.113 1.00 81.00 91 PRO A CA 1
ATOM 715 C C . PRO A 1 91 ? 10.091 -1.802 12.322 1.00 81.00 91 PRO A C 1
ATOM 717 O O . PRO A 1 91 ? 9.963 -0.710 12.858 1.00 81.00 91 PRO A O 1
ATOM 720 N N . VAL A 1 92 ? 9.663 -2.048 11.082 1.00 86.56 92 VAL A N 1
ATOM 721 C CA . VAL A 1 92 ? 9.177 -1.004 10.150 1.00 86.56 92 VAL A CA 1
ATOM 722 C C . VAL A 1 92 ? 7.658 -1.025 9.930 1.00 86.56 92 VAL A C 1
ATOM 724 O O . VAL A 1 92 ? 7.089 -0.040 9.461 1.00 86.56 92 VAL A O 1
ATOM 727 N N . GLY A 1 93 ? 6.988 -2.117 10.289 1.00 87.38 93 GLY A N 1
ATOM 728 C CA . GLY A 1 93 ? 5.556 -2.306 10.084 1.00 87.38 93 GLY A CA 1
ATOM 729 C C . GLY A 1 93 ? 4.687 -1.311 10.852 1.00 87.38 93 GLY A C 1
ATOM 730 O O . GLY A 1 93 ? 4.936 -1.012 12.022 1.00 87.38 93 GLY A O 1
ATOM 731 N N . GLY A 1 94 ? 3.647 -0.810 10.183 1.00 83.56 94 GLY A N 1
ATOM 732 C CA . GLY A 1 94 ? 2.695 0.159 10.730 1.00 83.56 94 GLY A CA 1
ATOM 733 C C . GLY A 1 94 ? 3.270 1.547 11.037 1.00 83.56 94 GLY A C 1
ATOM 734 O O . GLY A 1 94 ? 2.605 2.326 11.708 1.00 83.56 94 GLY A O 1
ATOM 735 N N . THR A 1 95 ? 4.485 1.854 10.580 1.00 88.94 95 THR A N 1
ATOM 736 C CA . THR A 1 95 ? 5.116 3.176 10.745 1.00 88.94 95 THR A CA 1
ATOM 737 C C . THR A 1 95 ? 4.747 4.128 9.601 1.00 88.94 95 THR A C 1
ATOM 739 O O . THR A 1 95 ? 4.105 3.740 8.616 1.00 88.94 95 THR A O 1
ATOM 742 N N . SER A 1 96 ? 5.205 5.380 9.679 1.00 91.19 96 SER A N 1
ATOM 743 C CA . SER A 1 96 ? 5.114 6.340 8.564 1.00 91.19 96 SER A CA 1
ATOM 744 C C . SER A 1 96 ? 5.617 5.792 7.211 1.00 91.19 96 SER A C 1
ATOM 746 O O . SER A 1 96 ? 4.971 6.037 6.190 1.00 91.19 96 SER A O 1
ATOM 748 N N . HIS A 1 97 ? 6.680 4.976 7.176 1.00 92.56 97 HIS A N 1
ATOM 749 C CA . HIS A 1 97 ? 7.171 4.349 5.937 1.00 92.56 97 HIS A CA 1
ATOM 750 C C . HIS A 1 97 ? 6.201 3.317 5.371 1.00 92.56 97 HIS A C 1
ATOM 752 O O . HIS A 1 97 ? 5.994 3.274 4.160 1.00 92.56 97 HIS A O 1
ATOM 758 N N . ALA A 1 98 ? 5.565 2.511 6.227 1.00 93.44 98 ALA A N 1
ATOM 759 C CA . ALA A 1 98 ? 4.531 1.569 5.799 1.00 93.44 98 ALA A CA 1
ATOM 760 C C . ALA A 1 98 ? 3.361 2.310 5.129 1.00 93.44 98 ALA A C 1
ATOM 762 O O . ALA A 1 98 ? 2.835 1.862 4.109 1.00 93.44 98 ALA A O 1
ATOM 763 N N . ARG A 1 99 ? 2.999 3.491 5.647 1.00 93.56 99 ARG A N 1
ATOM 764 C CA . ARG A 1 99 ? 2.002 4.373 5.025 1.00 93.56 99 ARG A CA 1
ATOM 765 C C . ARG A 1 99 ? 2.463 4.887 3.662 1.00 93.56 99 ARG A C 1
ATOM 767 O O . ARG A 1 99 ? 1.691 4.848 2.708 1.00 93.56 99 ARG A O 1
ATOM 774 N N . GLU A 1 100 ? 3.698 5.362 3.552 1.00 95.56 100 GLU A N 1
ATOM 775 C CA . GLU A 1 100 ? 4.252 5.835 2.276 1.00 95.56 100 GLU A CA 1
ATOM 776 C C . GLU A 1 100 ? 4.311 4.721 1.222 1.00 95.56 100 GLU A C 1
ATOM 778 O O . GLU A 1 100 ? 4.018 4.966 0.052 1.00 95.56 100 GLU A O 1
ATOM 783 N N . ILE A 1 101 ? 4.584 3.479 1.634 1.00 96.31 101 ILE A N 1
ATOM 784 C CA . ILE A 1 101 ? 4.536 2.310 0.748 1.00 96.31 101 ILE A CA 1
ATOM 785 C C . ILE A 1 101 ? 3.132 2.146 0.151 1.00 96.31 101 ILE A C 1
ATOM 787 O O . ILE A 1 101 ? 3.007 1.967 -1.059 1.00 96.31 101 ILE A O 1
ATOM 791 N N . VAL A 1 102 ? 2.071 2.276 0.956 1.00 95.00 102 VAL A N 1
ATOM 792 C CA . VAL A 1 102 ? 0.677 2.200 0.471 1.00 95.00 102 VAL A CA 1
ATOM 793 C C . VAL A 1 102 ? 0.387 3.287 -0.567 1.00 95.00 102 VAL A C 1
ATOM 795 O O . VAL A 1 102 ? -0.257 3.013 -1.579 1.00 95.00 102 VAL A O 1
ATOM 798 N N . VAL A 1 103 ? 0.892 4.505 -0.357 1.00 94.12 103 VAL A N 1
ATOM 799 C CA . VAL A 1 103 ? 0.749 5.625 -1.304 1.00 94.12 103 VAL A CA 1
ATOM 800 C C . VAL A 1 103 ? 1.445 5.310 -2.631 1.00 94.12 103 VAL A C 1
ATOM 802 O O . VAL A 1 103 ? 0.824 5.440 -3.685 1.00 94.12 103 VAL A O 1
ATOM 805 N N . VAL A 1 104 ? 2.696 4.837 -2.593 1.00 95.50 104 VAL A N 1
ATOM 806 C CA . VAL A 1 104 ? 3.451 4.460 -3.802 1.00 95.50 104 VAL A CA 1
ATOM 807 C C . VAL A 1 104 ? 2.747 3.333 -4.556 1.00 95.50 104 VAL A C 1
ATOM 809 O O 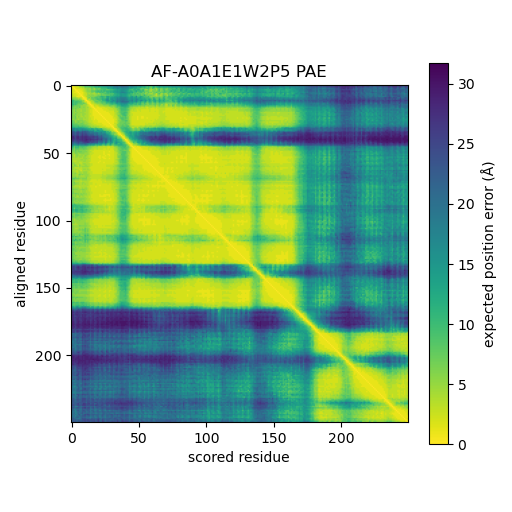. VAL A 1 104 ? 2.590 3.403 -5.772 1.00 95.50 104 VAL A O 1
ATOM 812 N N . ILE A 1 105 ? 2.268 2.313 -3.844 1.00 93.69 105 ILE A N 1
ATOM 813 C CA . ILE A 1 105 ? 1.509 1.204 -4.427 1.00 93.69 105 ILE A CA 1
ATOM 814 C C . ILE A 1 105 ? 0.237 1.703 -5.116 1.00 93.69 105 ILE A C 1
ATOM 816 O O . ILE A 1 105 ? -0.065 1.309 -6.242 1.00 93.69 105 ILE A O 1
ATOM 820 N N . ARG A 1 106 ? -0.527 2.563 -4.444 1.00 89.75 106 ARG A N 1
ATOM 821 C CA . ARG A 1 106 ? -1.759 3.131 -4.989 1.00 89.75 106 ARG A CA 1
ATOM 822 C C . ARG A 1 106 ? -1.494 3.873 -6.295 1.00 89.75 106 ARG A C 1
ATOM 824 O O . ARG A 1 106 ? -2.240 3.700 -7.255 1.00 89.75 106 ARG A O 1
ATOM 831 N N . ASP A 1 107 ? -0.444 4.681 -6.333 1.00 90.12 107 ASP A N 1
ATOM 832 C CA . ASP A 1 107 ? -0.176 5.547 -7.477 1.00 90.12 107 ASP A CA 1
ATOM 833 C C . ASP A 1 107 ? 0.491 4.775 -8.633 1.00 90.12 107 ASP A C 1
ATOM 835 O O . ASP A 1 107 ? 0.135 4.986 -9.792 1.00 90.12 107 ASP A O 1
ATOM 839 N N . GLU A 1 108 ? 1.368 3.808 -8.338 1.00 90.31 108 GLU A N 1
ATOM 840 C CA . GLU A 1 108 ? 2.111 3.067 -9.366 1.00 90.31 108 GLU A CA 1
ATOM 841 C C . GLU A 1 108 ? 1.487 1.732 -9.789 1.00 90.31 108 GLU A C 1
ATOM 843 O O . GLU A 1 108 ? 1.623 1.338 -10.947 1.00 90.31 108 GLU A O 1
ATOM 848 N N . VAL A 1 109 ? 0.800 1.014 -8.901 1.00 88.69 109 VAL A N 1
ATOM 849 C CA . VAL A 1 109 ? 0.179 -0.283 -9.234 1.00 88.69 109 VAL A CA 1
ATOM 850 C C . VAL A 1 109 ? -1.288 -0.101 -9.586 1.00 88.69 109 VAL A C 1
ATOM 852 O O . VAL A 1 109 ? -1.725 -0.564 -10.636 1.00 88.69 109 VAL A O 1
ATOM 855 N N . LEU A 1 110 ? -2.045 0.579 -8.721 1.00 85.56 110 LEU A N 1
ATOM 856 C CA . LEU A 1 110 ? -3.503 0.643 -8.847 1.00 85.56 110 LEU A CA 1
ATOM 857 C C . LEU A 1 110 ? -3.961 1.691 -9.868 1.00 85.56 110 LEU A C 1
ATOM 859 O O . LEU A 1 110 ? -4.858 1.428 -10.662 1.00 85.56 110 LEU A O 1
ATOM 863 N N . ARG A 1 111 ? -3.335 2.874 -9.871 1.00 85.00 111 ARG A N 1
ATOM 864 C CA . ARG A 1 111 ? -3.638 3.972 -10.815 1.00 85.00 111 ARG A CA 1
ATOM 865 C C . ARG A 1 111 ? -2.690 4.050 -12.005 1.00 85.00 111 ARG A C 1
ATOM 867 O O . ARG A 1 111 ? -2.837 4.915 -12.867 1.00 85.00 111 ARG A O 1
ATOM 874 N N . GLY A 1 112 ? -1.705 3.164 -12.032 1.00 79.69 112 GLY A N 1
ATOM 875 C CA . GLY A 1 112 ? -0.663 3.147 -13.036 1.00 79.69 112 GLY A CA 1
ATOM 876 C C . GLY A 1 112 ? -1.167 2.863 -14.449 1.00 79.69 112 GLY A C 1
ATOM 877 O O . GLY A 1 112 ? -2.040 2.023 -14.650 1.00 79.69 112 GLY A O 1
ATOM 878 N N . SER A 1 113 ? -0.552 3.514 -15.441 1.00 78.88 113 SER A N 1
ATOM 879 C CA . SER A 1 113 ? -0.718 3.192 -16.867 1.00 78.88 113 SER A CA 1
ATOM 880 C C . SER A 1 113 ? 0.644 2.890 -17.521 1.00 78.88 113 SER A C 1
ATOM 882 O O . SER A 1 113 ? 1.588 3.654 -17.289 1.00 78.88 113 SER A O 1
ATOM 884 N N . PRO A 1 114 ? 0.813 1.795 -18.294 1.00 84.19 114 PRO A N 1
ATOM 885 C CA . PRO A 1 114 ? -0.196 0.789 -18.658 1.00 84.19 114 PRO A CA 1
ATOM 886 C C . PRO A 1 114 ? -0.647 -0.050 -17.455 1.00 84.19 114 PRO A C 1
ATOM 888 O O . PRO A 1 114 ? 0.030 -0.070 -16.437 1.00 84.19 114 PRO A O 1
ATOM 891 N N . ARG A 1 115 ? -1.800 -0.716 -17.539 1.00 80.06 115 ARG A N 1
ATOM 892 C CA . ARG A 1 115 ? -2.362 -1.461 -16.403 1.00 80.06 115 ARG A CA 1
ATOM 893 C C . ARG A 1 115 ? -1.602 -2.774 -16.171 1.00 80.06 115 ARG A C 1
ATOM 895 O O . ARG A 1 115 ? -1.298 -3.493 -17.120 1.00 80.06 115 ARG A O 1
ATOM 902 N N . VAL A 1 116 ? -1.296 -3.076 -14.910 1.00 83.88 116 VAL A N 1
ATOM 903 C CA . VAL A 1 116 ? -0.624 -4.321 -14.490 1.00 83.88 116 VAL A CA 1
ATOM 904 C C . VAL A 1 116 ? -1.597 -5.510 -14.637 1.00 83.88 116 VAL A C 1
ATOM 906 O O . VAL A 1 116 ? -2.805 -5.309 -14.487 1.00 83.88 116 VAL A O 1
ATOM 909 N N . PRO A 1 117 ? -1.125 -6.751 -14.888 1.00 84.00 117 PRO A N 1
ATOM 910 C CA . PRO A 1 117 ? -1.986 -7.935 -14.848 1.00 84.00 117 PRO A CA 1
ATOM 911 C C . PRO A 1 117 ? -2.811 -8.049 -13.556 1.00 84.00 117 PRO A C 1
ATOM 913 O O . PRO A 1 117 ? -2.316 -7.763 -12.462 1.00 84.00 117 PRO A O 1
ATOM 916 N N . ALA A 1 118 ? -4.058 -8.517 -13.687 1.00 79.88 118 ALA A N 1
ATOM 917 C CA . ALA A 1 118 ? -5.039 -8.567 -12.597 1.00 79.88 118 ALA A CA 1
ATOM 918 C C . ALA A 1 118 ? -4.556 -9.360 -11.370 1.00 79.88 118 ALA A C 1
ATOM 920 O O . ALA A 1 118 ? -4.834 -8.971 -10.239 1.00 79.88 118 ALA A O 1
ATOM 921 N N . THR A 1 119 ? -3.771 -10.418 -11.583 1.00 83.88 119 THR A N 1
ATOM 922 C CA . THR A 1 119 ? -3.183 -11.244 -10.517 1.00 83.88 119 THR A CA 1
ATOM 923 C C . THR A 1 119 ? -2.339 -10.422 -9.541 1.00 83.88 119 THR A C 1
ATOM 925 O O . THR A 1 119 ? -2.475 -10.572 -8.328 1.00 83.88 119 THR A O 1
ATOM 928 N N . HIS A 1 120 ? -1.507 -9.506 -10.044 1.00 86.44 120 HIS A N 1
ATOM 929 C CA . HIS A 1 120 ? -0.655 -8.662 -9.202 1.00 86.44 120 HIS A CA 1
ATOM 930 C C . HIS A 1 120 ? -1.468 -7.588 -8.468 1.00 86.44 120 HIS A C 1
ATOM 932 O O . HIS A 1 120 ? -1.194 -7.290 -7.306 1.00 86.44 120 HIS A O 1
ATOM 938 N N . ILE A 1 121 ? -2.502 -7.040 -9.118 1.00 85.94 121 ILE A N 1
ATOM 939 C CA . ILE A 1 121 ? -3.433 -6.091 -8.489 1.00 85.94 121 ILE A CA 1
ATOM 940 C C . ILE A 1 121 ? -4.149 -6.764 -7.311 1.00 85.94 121 ILE A C 1
ATOM 942 O O . ILE A 1 121 ? -4.191 -6.201 -6.219 1.00 85.94 121 ILE A O 1
ATOM 946 N N . GLN A 1 122 ? -4.652 -7.988 -7.497 1.00 81.69 122 GLN A N 1
ATOM 947 C CA . GLN A 1 122 ? -5.327 -8.756 -6.447 1.00 81.69 122 GLN A CA 1
ATOM 948 C C . GLN A 1 122 ? -4.413 -9.033 -5.246 1.00 81.69 122 GLN A C 1
ATOM 950 O O . GLN A 1 122 ? -4.826 -8.825 -4.106 1.00 81.69 122 GLN A O 1
ATOM 955 N N . GLN A 1 123 ? -3.161 -9.441 -5.481 1.00 87.19 123 GLN A N 1
ATOM 956 C CA . GLN A 1 123 ? -2.178 -9.670 -4.411 1.00 87.19 123 GLN A CA 1
ATOM 957 C C . GLN A 1 123 ? -1.921 -8.404 -3.587 1.00 87.19 123 GLN A C 1
ATOM 959 O O . GLN A 1 123 ? -1.911 -8.436 -2.358 1.00 87.19 123 GLN A O 1
ATOM 964 N N . VAL A 1 124 ? -1.755 -7.270 -4.265 1.00 89.88 124 VAL A N 1
ATOM 965 C CA . VAL A 1 124 ? -1.533 -5.977 -3.621 1.00 89.88 124 VAL A CA 1
ATOM 966 C C . VAL A 1 124 ? -2.766 -5.515 -2.840 1.00 89.88 124 VAL A C 1
ATOM 968 O O . VAL A 1 124 ? -2.641 -5.082 -1.695 1.00 89.88 124 VAL A O 1
ATOM 971 N N . LEU A 1 125 ? -3.966 -5.635 -3.412 1.00 84.44 125 LEU A N 1
ATOM 972 C CA . LEU A 1 125 ? -5.210 -5.285 -2.722 1.00 84.44 125 LEU A CA 1
ATOM 973 C C . LEU A 1 125 ? -5.451 -6.160 -1.492 1.00 84.44 125 LEU A C 1
ATOM 975 O O . LEU A 1 125 ? -5.958 -5.655 -0.491 1.00 84.44 125 LEU A O 1
ATOM 979 N N . ALA A 1 126 ? -5.066 -7.439 -1.531 1.00 84.25 126 ALA A N 1
ATOM 980 C CA . ALA A 1 126 ? -5.133 -8.320 -0.369 1.00 84.25 126 ALA A CA 1
ATOM 981 C C . ALA A 1 126 ? -4.249 -7.810 0.784 1.00 84.25 126 ALA A C 1
ATOM 983 O O . ALA A 1 126 ? -4.701 -7.789 1.928 1.00 84.25 126 ALA A O 1
ATOM 984 N N . LEU A 1 127 ? -3.040 -7.316 0.489 1.00 90.44 127 LEU A N 1
ATOM 985 C CA . LEU A 1 127 ? -2.167 -6.689 1.490 1.00 90.44 127 LEU A CA 1
ATOM 986 C C . LEU A 1 127 ? -2.769 -5.387 2.026 1.00 90.44 127 LEU A C 1
ATOM 988 O O . LEU A 1 127 ? -2.852 -5.198 3.234 1.00 90.44 127 LEU A O 1
ATOM 992 N N . ILE A 1 128 ? -3.257 -4.498 1.157 1.00 89.88 128 ILE A N 1
ATOM 993 C CA . ILE A 1 128 ? -3.890 -3.245 1.602 1.00 89.88 128 ILE A CA 1
ATOM 994 C C . ILE A 1 128 ? -5.120 -3.550 2.477 1.00 89.88 128 ILE A C 1
ATOM 996 O O . ILE A 1 128 ? -5.328 -2.900 3.501 1.00 89.88 128 ILE A O 1
ATOM 1000 N N . ARG A 1 129 ? -5.900 -4.583 2.136 1.00 83.06 129 ARG A N 1
ATOM 1001 C CA . ARG A 1 129 ? -7.007 -5.079 2.966 1.00 83.06 129 ARG A CA 1
ATOM 1002 C C . ARG A 1 129 ? -6.524 -5.588 4.320 1.00 83.06 129 ARG A C 1
ATOM 1004 O O . ARG A 1 129 ? -7.110 -5.231 5.333 1.00 83.06 129 ARG A O 1
ATOM 1011 N N . ALA A 1 130 ? -5.447 -6.364 4.370 1.00 82.88 130 ALA A N 1
ATOM 1012 C CA . ALA A 1 130 ? -4.863 -6.781 5.643 1.00 82.88 130 ALA A CA 1
ATOM 1013 C C . ALA A 1 130 ? -4.422 -5.572 6.493 1.00 82.88 130 ALA A C 1
ATOM 1015 O O . ALA A 1 130 ? -4.624 -5.564 7.706 1.00 82.88 130 ALA A O 1
ATOM 1016 N N . GLY A 1 131 ? -3.901 -4.516 5.860 1.00 84.62 131 GLY A N 1
ATOM 1017 C CA . GLY A 1 131 ? -3.517 -3.277 6.537 1.00 84.62 131 GLY A CA 1
ATOM 10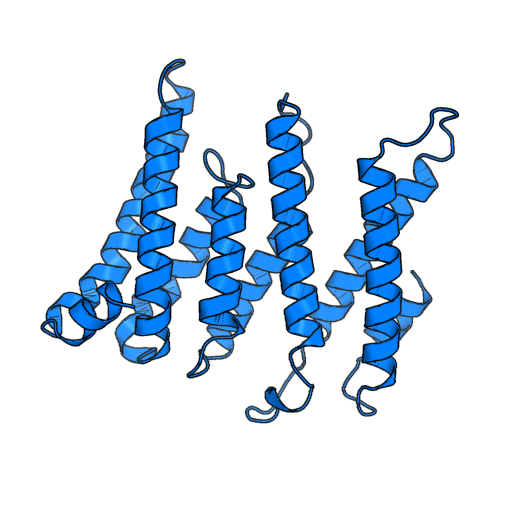18 C C . GLY A 1 131 ? -4.679 -2.451 7.075 1.00 84.62 131 GLY A C 1
ATOM 1019 O O . GLY A 1 131 ? -4.547 -1.870 8.149 1.00 84.62 131 GLY A O 1
ATOM 1020 N N . SER A 1 132 ? -5.836 -2.439 6.406 1.00 80.94 132 SER A N 1
ATOM 1021 C CA . SER A 1 132 ? -7.028 -1.745 6.920 1.00 80.94 132 SER A CA 1
ATOM 1022 C C . SER A 1 132 ? -7.660 -2.444 8.131 1.00 80.94 132 SER A C 1
ATOM 1024 O O . SER A 1 132 ? -8.340 -1.797 8.934 1.00 80.94 132 SER A O 1
ATOM 1026 N N . LEU A 1 133 ? -7.420 -3.753 8.265 1.00 70.75 133 LEU A N 1
ATOM 1027 C CA . LEU A 1 133 ? -7.845 -4.594 9.385 1.00 70.75 133 LEU A CA 1
ATOM 1028 C C . LEU A 1 133 ? -6.813 -4.667 10.514 1.00 70.75 133 LEU A C 1
ATOM 1030 O O . LEU A 1 133 ? -7.088 -5.316 11.520 1.00 70.75 133 LEU A O 1
ATOM 1034 N N . HIS A 1 134 ? -5.616 -4.092 10.353 1.00 65.75 134 HIS A N 1
ATOM 1035 C CA . HIS A 1 134 ? -4.528 -4.312 11.300 1.00 65.75 134 HIS A CA 1
ATOM 1036 C C . HIS A 1 134 ? -4.852 -3.674 12.658 1.00 65.75 134 HIS A C 1
ATOM 1038 O O . HIS A 1 134 ? -4.656 -2.483 12.889 1.00 65.75 134 HIS A O 1
ATOM 1044 N N . VAL A 1 135 ? -5.372 -4.509 13.554 1.00 52.94 135 VAL A N 1
ATOM 1045 C CA . VAL A 1 135 ? -5.738 -4.189 14.930 1.00 52.94 135 VAL A CA 1
ATOM 1046 C C . VAL A 1 135 ? -4.610 -4.656 15.851 1.00 52.94 135 VAL A C 1
ATOM 1048 O O . VAL A 1 135 ? -4.050 -5.736 15.678 1.00 52.94 135 VAL A O 1
ATOM 1051 N N . GLN A 1 136 ? -4.280 -3.789 16.808 1.00 55.34 136 GLN A N 1
ATOM 1052 C CA . GLN A 1 136 ? -3.257 -3.909 17.852 1.00 55.34 136 GLN A CA 1
ATOM 1053 C C . GLN A 1 136 ? -2.902 -5.351 18.284 1.00 55.34 136 GLN A C 1
ATOM 1055 O O . GLN A 1 136 ? -3.794 -6.109 18.673 1.00 55.34 136 GLN A O 1
ATOM 1060 N N . PRO A 1 137 ? -1.609 -5.726 18.370 1.00 48.41 137 PRO A N 1
ATOM 1061 C CA . PRO A 1 137 ? -1.217 -6.849 19.209 1.00 48.41 137 PRO A CA 1
ATOM 1062 C C . PRO A 1 137 ? -1.393 -6.460 20.695 1.00 48.41 137 PRO A C 1
ATOM 1064 O O . PRO A 1 137 ? -0.856 -5.437 21.119 1.00 48.41 137 PRO A O 1
ATOM 1067 N N . PRO A 1 138 ? -2.079 -7.274 21.519 1.00 43.88 138 PRO A N 1
ATOM 1068 C CA . PRO A 1 138 ? -2.536 -6.895 22.865 1.00 43.88 138 PRO A CA 1
ATOM 1069 C C . PRO A 1 138 ? -1.431 -6.699 23.924 1.00 43.88 138 PRO A C 1
ATOM 1071 O O . PRO A 1 138 ? -1.739 -6.388 25.067 1.00 43.88 138 PRO A O 1
ATOM 1074 N N . ASN A 1 139 ? -0.150 -6.883 23.581 1.00 47.31 139 ASN A N 1
ATOM 1075 C CA . ASN A 1 139 ? 0.940 -7.058 24.552 1.00 47.31 139 ASN A CA 1
ATOM 1076 C C . ASN A 1 139 ? 2.162 -6.140 24.342 1.00 47.31 139 ASN A C 1
ATOM 1078 O O . ASN A 1 139 ? 3.238 -6.441 24.859 1.00 47.31 139 ASN A O 1
ATOM 1082 N N . GLN A 1 140 ? 2.050 -5.039 23.594 1.00 55.97 140 GLN A N 1
ATOM 1083 C CA . GLN A 1 140 ? 3.142 -4.063 23.476 1.00 55.97 140 GLN A CA 1
ATOM 1084 C C . GLN A 1 140 ? 2.750 -2.731 24.116 1.00 55.97 140 GLN A C 1
ATOM 1086 O O . GLN A 1 140 ? 1.806 -2.085 23.677 1.00 55.97 140 GLN A O 1
ATOM 1091 N N . THR A 1 141 ? 3.505 -2.303 25.130 1.00 54.75 141 THR A N 1
ATOM 1092 C CA . THR A 1 141 ? 3.532 -0.909 25.592 1.00 54.75 141 THR A CA 1
ATOM 1093 C C . THR A 1 141 ? 4.084 -0.042 24.462 1.00 54.75 141 THR A C 1
ATOM 1095 O O . THR A 1 141 ? 5.297 0.133 24.355 1.00 54.75 141 THR A O 1
ATOM 1098 N N . GLN A 1 142 ? 3.200 0.414 23.579 1.00 61.88 142 GLN A N 1
ATOM 1099 C CA . GLN A 1 142 ? 3.511 1.345 22.499 1.00 61.88 142 GLN A CA 1
ATOM 1100 C C . GLN A 1 142 ? 3.369 2.774 23.007 1.00 61.88 142 GLN A C 1
ATOM 1102 O O . GLN A 1 142 ? 2.511 3.059 23.846 1.00 61.88 142 GLN A O 1
ATOM 1107 N N . ASN A 1 143 ? 4.218 3.671 22.516 1.00 75.81 143 ASN A N 1
ATOM 1108 C CA . ASN A 1 143 ? 4.074 5.090 22.831 1.00 75.81 143 ASN A CA 1
ATOM 1109 C C . ASN A 1 143 ? 2.940 5.708 21.977 1.00 75.81 143 ASN A C 1
ATOM 1111 O O . ASN A 1 143 ? 2.629 5.198 20.901 1.00 75.81 143 ASN A O 1
ATOM 1115 N N . GLU A 1 144 ? 2.324 6.803 22.434 1.00 77.12 144 GLU A N 1
ATOM 1116 C CA . GLU A 1 144 ? 1.207 7.475 21.740 1.00 77.12 144 GLU A CA 1
ATOM 1117 C C . GLU A 1 144 ? 1.485 7.785 20.255 1.00 77.12 144 GLU A C 1
ATOM 1119 O O . GLU A 1 144 ? 0.595 7.668 19.415 1.00 77.12 144 GLU A O 1
ATOM 1124 N N . GLN A 1 145 ? 2.726 8.132 19.909 1.00 81.69 145 GLN A N 1
ATOM 1125 C CA . GLN A 1 145 ? 3.170 8.369 18.537 1.00 81.69 145 GLN A CA 1
ATOM 1126 C C . GLN A 1 145 ? 3.119 7.098 17.677 1.00 81.69 145 GLN A C 1
ATOM 1128 O O . GLN A 1 145 ? 2.683 7.161 16.532 1.00 81.69 145 GLN A O 1
ATOM 1133 N N . GLU A 1 146 ? 3.529 5.943 18.207 1.00 80.38 146 GLU A N 1
ATOM 1134 C CA . GLU A 1 146 ? 3.495 4.670 17.469 1.00 80.38 146 GLU A CA 1
ATOM 1135 C C . GLU A 1 146 ? 2.054 4.217 17.216 1.00 80.38 146 GLU A C 1
ATOM 1137 O O . GLU A 1 146 ? 1.737 3.720 16.135 1.00 80.38 146 GLU A O 1
ATOM 1142 N N . LEU A 1 147 ? 1.171 4.430 18.197 1.00 77.69 147 LEU A N 1
ATOM 1143 C CA . LEU A 1 147 ? -0.266 4.196 18.049 1.00 77.69 147 LEU A CA 1
ATOM 1144 C C . LEU A 1 147 ? -0.849 5.087 16.949 1.00 77.69 147 LEU A C 1
ATOM 1146 O O . LEU A 1 147 ? -1.516 4.591 16.042 1.00 77.69 147 LEU A O 1
ATOM 1150 N N . ARG A 1 148 ? -0.522 6.382 16.973 1.00 81.50 148 ARG A N 1
ATOM 1151 C CA . ARG A 1 148 ? -0.965 7.338 15.957 1.00 81.50 148 ARG A CA 1
ATOM 1152 C C . ARG A 1 148 ? -0.475 6.976 14.553 1.00 81.50 148 ARG A C 1
ATOM 1154 O O .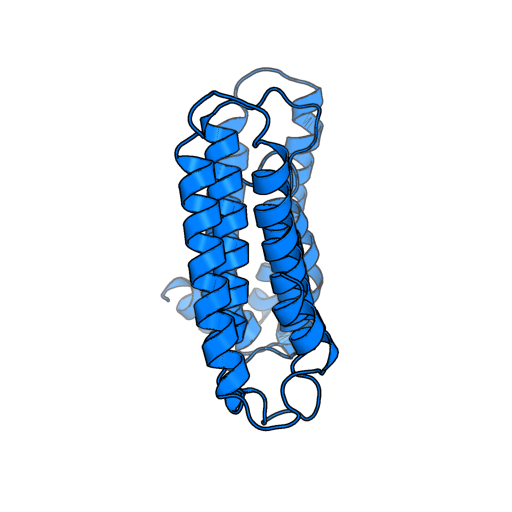 ARG A 1 148 ? -1.252 7.045 13.605 1.00 81.50 148 ARG A O 1
ATOM 1161 N N . GLU A 1 149 ? 0.790 6.591 14.390 1.00 85.81 149 GLU A N 1
ATOM 1162 C CA . GLU A 1 149 ? 1.324 6.183 13.081 1.00 85.81 149 GLU A CA 1
ATOM 1163 C C . GLU A 1 149 ? 0.611 4.943 12.533 1.00 85.81 149 GLU A C 1
ATOM 1165 O O . GLU A 1 149 ? 0.274 4.901 11.347 1.00 85.81 149 GLU A O 1
ATOM 1170 N N . ARG A 1 150 ? 0.298 3.978 13.404 1.00 82.50 150 ARG A N 1
ATOM 1171 C CA . ARG A 1 150 ? -0.460 2.775 13.041 1.00 82.50 150 ARG A CA 1
ATOM 1172 C C . ARG A 1 150 ? -1.892 3.093 12.630 1.00 82.50 150 ARG A C 1
ATOM 1174 O O . ARG A 1 150 ? -2.381 2.526 11.654 1.00 82.50 150 ARG A O 1
ATOM 1181 N N . GLU A 1 151 ? -2.551 4.010 13.332 1.00 78.50 151 GLU A N 1
ATOM 1182 C CA . GLU A 1 151 ? -3.879 4.502 12.956 1.00 78.50 151 GLU A CA 1
ATOM 1183 C C . GLU A 1 151 ? -3.847 5.206 11.594 1.00 78.50 151 GLU A C 1
ATOM 1185 O O . GLU A 1 151 ? -4.665 4.915 10.720 1.00 78.50 151 GLU A O 1
ATOM 1190 N N . GLU A 1 152 ? -2.873 6.093 11.370 1.00 83.44 152 GLU A N 1
ATOM 1191 C CA . GLU A 1 152 ? -2.692 6.782 10.089 1.00 83.44 152 GLU A CA 1
ATOM 1192 C C . GLU A 1 152 ? -2.387 5.792 8.947 1.00 83.44 152 GLU A C 1
ATOM 1194 O O . GLU A 1 152 ? -2.887 5.957 7.828 1.00 83.44 152 GLU A O 1
ATOM 1199 N N . PHE A 1 153 ? -1.618 4.735 9.218 1.00 88.50 153 PHE A N 1
ATOM 1200 C CA . PHE A 1 153 ? -1.360 3.640 8.284 1.00 88.50 153 PHE A CA 1
ATOM 1201 C C . PHE A 1 153 ? -2.638 2.864 7.928 1.00 88.50 153 PHE A C 1
ATOM 1203 O O . PHE A 1 153 ? -2.970 2.747 6.743 1.00 88.50 153 PHE A O 1
ATOM 1210 N N . ALA A 1 154 ? -3.387 2.379 8.925 1.00 81.69 154 ALA A N 1
ATOM 1211 C CA . ALA A 1 154 ? -4.622 1.622 8.710 1.00 81.69 154 ALA A CA 1
ATOM 1212 C C . ALA A 1 154 ? -5.675 2.464 7.974 1.00 81.69 154 ALA A C 1
ATOM 1214 O O . ALA A 1 154 ? -6.316 1.994 7.029 1.00 81.69 154 ALA A O 1
ATOM 1215 N N . ARG A 1 155 ? -5.788 3.748 8.336 1.00 80.81 155 ARG A N 1
ATOM 1216 C CA . ARG A 1 155 ? -6.635 4.720 7.642 1.00 80.81 155 ARG A CA 1
ATOM 1217 C C . ARG A 1 155 ? -6.225 4.898 6.183 1.00 80.81 155 ARG A C 1
ATOM 1219 O O . ARG A 1 155 ? -7.091 4.907 5.317 1.00 80.81 155 ARG A O 1
ATOM 1226 N N . THR A 1 156 ? -4.931 5.002 5.888 1.00 85.94 156 THR A N 1
ATOM 1227 C CA . THR A 1 156 ? -4.442 5.151 4.505 1.00 85.94 156 THR A CA 1
ATOM 1228 C C . THR A 1 156 ? -4.720 3.900 3.672 1.00 85.94 156 THR A C 1
ATOM 1230 O O . THR A 1 156 ? -5.113 4.008 2.507 1.00 85.94 156 THR A O 1
ATOM 1233 N N . CYS A 1 157 ? -4.573 2.709 4.264 1.00 85.50 157 CYS A N 1
ATOM 1234 C CA . CYS A 1 157 ? -4.969 1.452 3.629 1.00 85.50 157 CYS A CA 1
ATOM 1235 C C . CYS A 1 157 ? -6.464 1.455 3.301 1.00 85.50 157 CYS A C 1
ATOM 1237 O O . CYS A 1 157 ? -6.862 1.183 2.169 1.00 85.50 157 CYS A O 1
ATOM 1239 N N . PHE A 1 158 ? -7.288 1.832 4.276 1.00 80.69 158 PHE A N 1
ATOM 1240 C CA . PHE A 1 158 ? -8.731 1.915 4.114 1.00 80.69 158 PHE A CA 1
ATOM 1241 C C . PHE A 1 158 ? -9.145 2.926 3.031 1.00 80.69 158 PHE A C 1
ATOM 1243 O O . PHE A 1 158 ? -9.899 2.586 2.121 1.00 80.69 158 PHE A O 1
ATOM 1250 N N . GLU A 1 159 ? -8.622 4.154 3.084 1.00 78.75 159 GLU A N 1
ATOM 1251 C CA . GLU A 1 159 ? -8.879 5.194 2.082 1.00 78.75 159 GLU A CA 1
ATOM 1252 C C . GLU A 1 159 ? -8.459 4.737 0.683 1.00 78.75 159 GLU A C 1
ATOM 1254 O O . GLU A 1 159 ? -9.155 5.022 -0.288 1.00 78.75 159 GLU A O 1
ATOM 1259 N N . THR A 1 160 ? -7.362 3.986 0.570 1.00 83.25 160 THR A N 1
ATOM 1260 C CA . THR A 1 160 ? -6.899 3.425 -0.703 1.00 83.25 160 THR A CA 1
ATOM 1261 C C . THR A 1 160 ? -7.867 2.376 -1.251 1.00 83.25 160 THR A C 1
ATOM 1263 O O . THR A 1 160 ? -8.193 2.431 -2.435 1.00 83.25 160 THR A O 1
ATOM 1266 N N . LEU A 1 161 ? -8.377 1.467 -0.411 1.00 76.19 161 LEU A N 1
ATOM 1267 C CA . LEU A 1 161 ? -9.404 0.493 -0.813 1.00 76.19 161 LEU A CA 1
ATOM 1268 C C . LEU A 1 161 ? -10.689 1.188 -1.252 1.00 76.19 161 LEU A C 1
ATOM 1270 O O . LEU A 1 161 ? -11.263 0.827 -2.275 1.00 76.19 161 LEU A O 1
ATOM 1274 N N . LEU A 1 162 ? -11.118 2.202 -0.498 1.00 72.25 162 LEU A N 1
ATOM 1275 C CA . LEU A 1 162 ? -12.316 2.971 -0.807 1.00 72.25 162 LEU A CA 1
ATOM 1276 C C . LEU A 1 162 ? -12.157 3.709 -2.137 1.00 72.25 162 LEU A C 1
ATOM 1278 O O . LEU A 1 162 ? -13.020 3.626 -3.002 1.00 72.25 162 LEU A O 1
ATOM 1282 N N . GLN A 1 163 ? -11.026 4.389 -2.322 1.00 71.94 163 GLN A N 1
ATOM 1283 C CA . GLN A 1 163 ? -10.704 5.087 -3.558 1.00 71.94 163 GLN A CA 1
ATOM 1284 C C . GLN A 1 163 ? -10.618 4.128 -4.738 1.00 71.94 163 GLN A C 1
ATOM 1286 O O . GLN A 1 163 ? -11.116 4.469 -5.797 1.00 71.94 163 GLN A O 1
ATOM 1291 N N . PHE A 1 164 ? -10.021 2.949 -4.584 1.00 71.50 164 PHE A N 1
ATOM 1292 C CA . PHE A 1 164 ? -9.985 1.957 -5.655 1.00 71.50 164 PHE A CA 1
ATOM 1293 C C . PHE A 1 164 ? -11.393 1.442 -5.983 1.00 71.50 164 PHE A C 1
ATOM 1295 O O . PHE A 1 164 ? -11.783 1.424 -7.1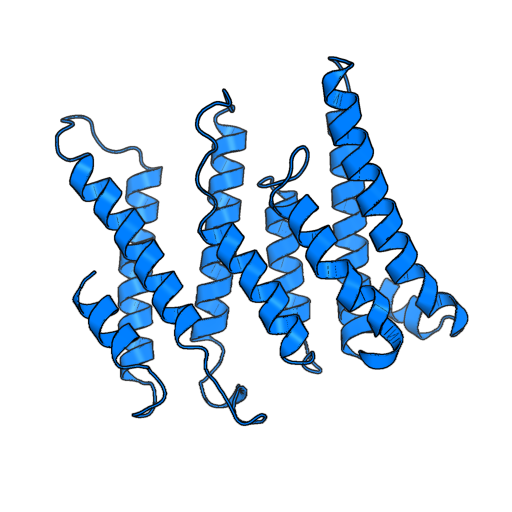41 1.00 71.50 164 PHE A O 1
ATOM 1302 N N . SER A 1 165 ? -12.202 1.150 -4.962 1.00 65.12 165 SER A N 1
ATOM 1303 C CA . SER A 1 165 ? -13.592 0.711 -5.128 1.00 65.12 165 SER A CA 1
ATOM 1304 C C . SER A 1 165 ? -14.535 1.789 -5.687 1.00 65.12 165 SER A C 1
ATOM 1306 O O . SER A 1 165 ? -15.601 1.433 -6.180 1.00 65.12 165 SER A O 1
ATOM 1308 N N . MET A 1 166 ? -14.206 3.081 -5.554 1.00 53.81 166 MET A N 1
ATOM 1309 C CA . MET A 1 166 ? -15.038 4.210 -6.008 1.00 53.81 166 MET A CA 1
ATOM 1310 C C . MET A 1 166 ? -14.546 4.870 -7.302 1.00 53.81 166 MET A C 1
ATOM 1312 O O . MET A 1 166 ? -15.366 5.391 -8.048 1.00 53.81 166 MET A O 1
ATOM 1316 N N . LEU A 1 167 ? -13.228 4.928 -7.532 1.00 49.53 167 LEU A N 1
ATOM 1317 C CA . LEU A 1 167 ? -12.611 5.550 -8.715 1.00 49.53 167 LEU A CA 1
ATOM 1318 C C . LEU A 1 167 ? -12.468 4.579 -9.879 1.00 49.53 167 LEU A C 1
ATOM 1320 O O . LEU A 1 167 ? -12.314 5.028 -11.013 1.00 49.53 167 LEU A O 1
ATOM 1324 N N . GLU A 1 168 ? -12.509 3.271 -9.631 1.00 52.31 168 GLU A N 1
ATOM 1325 C CA . GLU A 1 168 ? -12.879 2.358 -10.698 1.00 52.31 168 GLU A CA 1
ATOM 1326 C C . GLU A 1 168 ? -14.369 2.537 -10.940 1.00 52.31 168 GLU A C 1
ATOM 1328 O O . GLU A 1 168 ? -15.211 1.846 -10.366 1.00 52.31 168 GLU A O 1
ATOM 1333 N N . ASP A 1 169 ? -14.682 3.496 -11.819 1.00 43.25 169 ASP A N 1
ATOM 1334 C CA . ASP A 1 169 ? -15.861 3.387 -12.658 1.00 43.25 169 ASP A CA 1
ATOM 1335 C C . ASP A 1 169 ? -15.934 1.927 -13.079 1.00 43.25 169 ASP A C 1
ATOM 1337 O O . ASP A 1 169 ? -14.994 1.362 -13.648 1.00 43.25 169 ASP A O 1
ATOM 1341 N N . ILE A 1 170 ? -17.065 1.326 -12.762 1.00 42.69 170 ILE A N 1
ATOM 1342 C CA . ILE A 1 170 ? -17.476 -0.033 -13.083 1.00 42.69 170 ILE A CA 1
ATOM 1343 C C . ILE A 1 170 ? -17.185 -0.435 -14.553 1.00 42.69 170 ILE A C 1
ATOM 1345 O O . ILE A 1 170 ? -17.197 -1.627 -14.878 1.00 42.69 170 ILE A O 1
ATOM 1349 N N . ASP A 1 171 ? -16.896 0.547 -15.408 1.00 37.75 171 ASP A N 1
ATOM 1350 C CA . ASP A 1 171 ? -16.559 0.472 -16.825 1.00 37.75 171 ASP A CA 1
ATOM 1351 C C . ASP A 1 171 ? -15.050 0.345 -17.138 1.00 37.75 171 ASP A C 1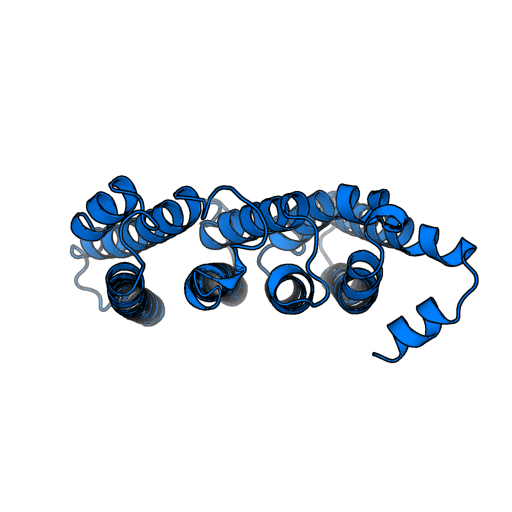
ATOM 1353 O O . ASP A 1 171 ? -14.690 -0.166 -18.190 1.00 37.75 171 ASP A O 1
ATOM 1357 N N . SER A 1 172 ? -14.116 0.719 -16.255 1.00 40.72 172 SER A N 1
ATOM 1358 C CA . SER A 1 172 ? -12.667 0.510 -16.511 1.00 40.72 172 SER A CA 1
ATOM 1359 C C . SER A 1 172 ? -12.205 -0.925 -16.225 1.00 40.72 172 SER A C 1
ATOM 1361 O O . SER A 1 172 ? -11.135 -1.349 -16.665 1.00 40.72 172 SER A O 1
ATOM 1363 N N . LEU A 1 173 ? -13.039 -1.693 -15.520 1.00 41.03 173 LEU A N 1
ATOM 1364 C CA . LEU A 1 173 ? -12.883 -3.131 -15.300 1.00 41.03 173 LEU A CA 1
ATOM 1365 C C . LEU A 1 173 ? -13.404 -3.975 -16.478 1.00 41.03 173 LEU A C 1
ATOM 1367 O O . LEU A 1 173 ? -13.151 -5.172 -16.519 1.00 41.03 173 LEU A O 1
ATOM 1371 N N . THR A 1 174 ? -14.092 -3.390 -17.470 1.00 38.19 174 THR A N 1
ATOM 1372 C CA . THR A 1 174 ? -14.752 -4.150 -18.554 1.00 38.19 174 THR A CA 1
ATOM 1373 C C . THR A 1 174 ? -13.841 -4.516 -19.728 1.00 38.19 174 THR A C 1
ATOM 1375 O O . THR A 1 174 ? -14.330 -4.921 -20.779 1.00 38.19 174 THR A O 1
ATOM 1378 N N . GLY A 1 175 ? -12.521 -4.381 -19.584 1.00 38.56 175 GLY A N 1
ATOM 1379 C CA . GLY A 1 175 ? -11.563 -4.930 -20.550 1.00 38.56 175 GLY A CA 1
ATOM 1380 C C . GLY A 1 175 ? -11.240 -6.408 -20.321 1.00 38.56 175 GLY A C 1
ATOM 1381 O O . GLY A 1 175 ? -10.675 -7.051 -21.202 1.00 38.56 175 GLY A O 1
ATOM 1382 N N . VAL A 1 176 ? -11.584 -6.948 -19.149 1.00 33.09 176 VAL A N 1
ATOM 1383 C CA . VAL A 1 176 ? -11.360 -8.350 -18.803 1.00 33.09 176 VAL A CA 1
ATOM 1384 C C . VAL A 1 176 ? -12.640 -8.857 -18.161 1.00 33.09 176 VAL A C 1
ATOM 1386 O O . VAL A 1 176 ? -13.077 -8.345 -17.136 1.00 33.09 176 VAL A O 1
ATOM 1389 N N . GLU A 1 177 ? -13.284 -9.817 -18.813 1.00 37.41 177 GLU A N 1
ATOM 1390 C CA . GLU A 1 177 ? -14.381 -10.567 -18.221 1.00 37.41 177 GLU A CA 1
ATOM 1391 C C . GLU A 1 177 ? -13.955 -11.100 -16.841 1.00 37.41 177 GLU A C 1
ATOM 1393 O O . GLU A 1 177 ? -12.882 -11.691 -16.707 1.00 37.41 177 GLU A O 1
ATOM 1398 N N . ASN A 1 178 ? -14.849 -10.915 -15.867 1.00 35.72 178 ASN A N 1
ATOM 1399 C CA . ASN A 1 178 ? -14.895 -11.486 -14.516 1.00 35.72 178 ASN A CA 1
ATOM 1400 C C . ASN A 1 178 ? -14.467 -10.591 -13.339 1.00 35.72 178 ASN A C 1
ATOM 1402 O O . ASN A 1 178 ? -13.332 -10.143 -13.206 1.00 35.72 178 ASN A O 1
ATOM 1406 N N . ASP A 1 179 ? -15.454 -10.449 -12.449 1.00 38.75 179 ASP A N 1
ATOM 1407 C CA . ASP A 1 179 ? -15.382 -10.140 -11.025 1.00 38.75 179 ASP A CA 1
ATOM 1408 C C . ASP A 1 179 ? -14.851 -8.756 -10.627 1.00 38.75 179 ASP A C 1
ATOM 1410 O O . ASP A 1 179 ? -13.725 -8.583 -10.163 1.00 38.75 179 ASP A O 1
ATOM 1414 N N . THR A 1 180 ? -15.751 -7.762 -10.626 1.00 44.34 180 THR A N 1
ATOM 1415 C CA . THR A 1 180 ? -15.808 -6.839 -9.480 1.00 44.34 180 THR A CA 1
ATOM 1416 C C . THR A 1 180 ? -15.959 -7.698 -8.228 1.00 44.34 180 THR A C 1
ATOM 1418 O O . THR A 1 180 ? -17.075 -8.084 -7.895 1.00 44.34 180 THR A O 1
ATOM 1421 N N . ASP A 1 181 ? -14.837 -8.070 -7.609 1.00 50.41 181 ASP A N 1
ATOM 1422 C CA . ASP A 1 181 ? -14.780 -9.052 -6.530 1.00 50.41 181 ASP A CA 1
ATOM 1423 C C . ASP A 1 181 ? -15.704 -8.611 -5.373 1.00 50.41 181 ASP A C 1
ATOM 1425 O O . ASP A 1 181 ? -15.385 -7.645 -4.662 1.00 50.41 181 ASP A O 1
ATOM 1429 N N . PRO A 1 182 ? -16.860 -9.276 -5.167 1.00 50.94 182 PRO A N 1
ATOM 1430 C CA . PRO A 1 182 ? -17.830 -8.930 -4.123 1.00 50.94 182 PRO A CA 1
ATOM 1431 C C . PRO A 1 182 ? -17.189 -8.860 -2.731 1.00 50.94 182 PRO A C 1
ATOM 1433 O O . PRO A 1 182 ? -17.639 -8.117 -1.854 1.00 50.94 182 PRO A O 1
ATOM 1436 N N . LEU A 1 183 ? -16.078 -9.582 -2.550 1.00 50.41 183 LEU A N 1
ATOM 1437 C CA . LEU A 1 183 ? -15.267 -9.601 -1.341 1.00 50.41 183 LEU A CA 1
ATOM 1438 C C . LEU A 1 183 ? -14.708 -8.229 -0.937 1.00 50.41 183 LEU A C 1
ATOM 1440 O O . LEU A 1 183 ? -14.461 -8.021 0.250 1.00 50.41 183 LEU A O 1
ATOM 1444 N N . ALA A 1 184 ? -14.474 -7.300 -1.870 1.00 61.09 184 ALA A N 1
ATOM 1445 C CA . ALA A 1 184 ? -13.905 -5.992 -1.535 1.00 61.09 184 ALA A CA 1
ATOM 1446 C C . ALA A 1 184 ? -14.920 -5.088 -0.823 1.00 61.09 184 ALA A C 1
ATOM 1448 O O . ALA A 1 184 ? -14.597 -4.501 0.210 1.00 61.09 184 ALA A O 1
ATOM 1449 N N . ILE A 1 185 ? -16.157 -5.036 -1.325 1.00 66.56 185 ILE A N 1
ATOM 1450 C CA . ILE A 1 185 ? -17.243 -4.262 -0.705 1.00 66.56 185 ILE A CA 1
ATOM 1451 C C . ILE A 1 185 ? -17.644 -4.903 0.626 1.00 66.56 185 ILE A C 1
ATOM 1453 O O . ILE A 1 185 ? -17.801 -4.204 1.624 1.00 66.56 185 ILE A O 1
ATOM 1457 N N . VAL A 1 186 ? -17.744 -6.234 0.671 1.00 67.88 186 VAL A N 1
ATOM 1458 C CA . VAL A 1 186 ? -18.067 -6.972 1.900 1.00 67.88 186 VAL A CA 1
ATOM 1459 C C . VAL A 1 186 ? -17.034 -6.716 3.001 1.00 67.88 186 VAL A C 1
ATOM 1461 O O . VAL A 1 186 ? -17.421 -6.404 4.122 1.00 67.88 186 VAL A O 1
ATOM 1464 N N . ALA A 1 187 ? -15.737 -6.748 2.681 1.00 63.59 187 ALA A N 1
ATOM 1465 C CA . ALA A 1 187 ? -14.684 -6.456 3.654 1.00 63.59 187 ALA A CA 1
ATOM 1466 C C . ALA A 1 187 ? -14.713 -4.999 4.157 1.00 63.59 187 ALA A C 1
ATOM 1468 O O . ALA A 1 187 ? -14.418 -4.747 5.325 1.00 63.59 187 ALA A O 1
ATOM 1469 N N . LEU A 1 188 ? -15.080 -4.036 3.298 1.00 69.12 188 LEU A N 1
ATOM 1470 C CA . LEU A 1 188 ? -15.276 -2.639 3.708 1.00 69.12 188 LEU A CA 1
ATOM 1471 C C . LEU A 1 188 ? -16.443 -2.513 4.697 1.00 69.12 188 LEU A C 1
ATOM 1473 O O . LEU A 1 188 ? -16.296 -1.868 5.735 1.00 69.12 188 LEU A O 1
ATOM 1477 N N . LEU A 1 189 ? -17.573 -3.159 4.399 1.00 76.94 189 LEU A N 1
ATOM 1478 C CA . LEU A 1 189 ? -18.759 -3.167 5.259 1.00 76.94 189 LEU A CA 1
ATOM 1479 C C . LEU A 1 189 ? -18.495 -3.859 6.603 1.00 76.94 189 LEU A C 1
ATOM 1481 O O . LEU A 1 189 ? -18.903 -3.334 7.635 1.00 76.94 189 LEU A O 1
ATOM 1485 N N . ASP A 1 190 ? -17.756 -4.973 6.612 1.00 75.06 190 ASP A N 1
ATOM 1486 C CA . ASP A 1 190 ? -17.346 -5.656 7.847 1.00 75.06 190 ASP A CA 1
ATOM 1487 C C . ASP A 1 190 ? -16.505 -4.745 8.744 1.00 75.06 190 ASP A C 1
ATOM 1489 O O . ASP A 1 190 ? -16.722 -4.679 9.955 1.00 75.06 190 ASP A O 1
ATOM 1493 N N . ARG A 1 191 ? -15.583 -3.977 8.153 1.00 72.62 191 ARG A N 1
ATOM 1494 C CA . ARG A 1 191 ? -14.764 -3.027 8.911 1.00 72.62 191 ARG A CA 1
ATOM 1495 C C . ARG A 1 191 ? -15.593 -1.865 9.455 1.00 72.62 191 ARG A C 1
ATOM 1497 O O . ARG A 1 191 ? -15.389 -1.462 10.598 1.00 72.62 191 ARG A O 1
ATOM 1504 N N . PHE A 1 192 ? -16.534 -1.339 8.672 1.00 82.00 192 PHE A N 1
ATOM 1505 C CA . PHE A 1 192 ? -17.462 -0.312 9.149 1.00 82.00 192 PHE A CA 1
ATOM 1506 C C . PHE A 1 192 ? -18.286 -0.794 10.338 1.00 82.00 192 PHE A C 1
ATOM 1508 O O . PHE A 1 192 ? -18.358 -0.099 11.352 1.00 82.00 192 PHE A O 1
ATOM 1515 N N . GLN A 1 193 ? -18.846 -1.999 10.234 1.00 82.38 193 GLN A N 1
ATOM 1516 C CA . GLN A 1 193 ? -19.621 -2.614 11.301 1.00 82.38 193 GLN A CA 1
ATOM 1517 C C . GLN A 1 193 ? -18.766 -2.837 12.552 1.00 82.38 193 GLN A C 1
ATOM 1519 O O . GLN A 1 193 ? -19.218 -2.568 13.661 1.00 82.38 193 GLN A O 1
ATOM 1524 N N . GLU A 1 194 ? -17.512 -3.265 12.396 1.00 78.75 194 GLU A N 1
ATOM 1525 C CA . GLU A 1 194 ? -16.591 -3.425 13.518 1.00 78.75 194 GLU A CA 1
ATOM 1526 C C . GLU A 1 194 ? -16.352 -2.094 14.249 1.00 78.75 194 GLU A C 1
ATOM 1528 O O . GLU A 1 194 ? -16.508 -2.037 15.470 1.00 78.75 194 GLU A O 1
ATOM 1533 N N . VAL A 1 195 ? -16.030 -1.017 13.523 1.00 75.94 195 VAL A N 1
ATOM 1534 C CA . VAL A 1 195 ? -15.795 0.314 14.115 1.00 75.94 195 VAL A CA 1
ATOM 1535 C C . VAL A 1 195 ? -17.046 0.832 14.832 1.00 75.94 195 VAL A C 1
ATOM 1537 O O . VAL A 1 195 ? -16.952 1.296 15.969 1.00 75.94 195 VAL A O 1
ATOM 1540 N N . ILE A 1 196 ? -18.223 0.701 14.214 1.00 82.25 196 ILE A N 1
ATOM 1541 C CA . ILE A 1 196 ? -19.497 1.116 14.821 1.00 82.25 196 ILE A CA 1
ATOM 1542 C C . ILE A 1 196 ? -19.822 0.260 16.054 1.00 82.25 196 ILE A C 1
ATOM 1544 O O . ILE A 1 196 ? -20.241 0.787 17.081 1.00 82.25 196 ILE A O 1
ATOM 1548 N N . SER A 1 197 ? -19.582 -1.052 16.001 1.00 79.56 197 SER A N 1
ATOM 1549 C CA . SER A 1 197 ? -19.879 -1.950 17.124 1.00 79.56 197 SER A CA 1
ATOM 1550 C C . SER A 1 197 ? -19.000 -1.680 18.349 1.00 79.56 197 SER A C 1
ATOM 1552 O O . SER A 1 197 ? -19.488 -1.746 19.478 1.00 79.56 197 SER A O 1
ATOM 1554 N N . ARG A 1 198 ? -17.721 -1.322 18.144 1.00 74.00 198 ARG A N 1
ATOM 1555 C CA . ARG A 1 198 ? -16.823 -0.881 19.224 1.00 74.00 198 ARG A CA 1
ATOM 1556 C C . ARG A 1 198 ? -17.365 0.370 19.906 1.00 74.00 198 ARG A C 1
ATOM 1558 O O . ARG A 1 198 ? -17.419 0.401 21.127 1.00 74.00 198 ARG A O 1
ATOM 1565 N N . TYR A 1 199 ? -17.868 1.328 19.127 1.00 71.00 199 TYR A N 1
ATOM 1566 C CA . TYR A 1 199 ? -18.513 2.523 19.669 1.00 71.00 199 TYR A CA 1
ATOM 1567 C C . TYR A 1 199 ? -19.742 2.194 20.524 1.00 71.00 199 TYR A C 1
ATOM 1569 O O . TYR A 1 199 ? -19.840 2.645 21.659 1.00 71.00 199 TYR A O 1
ATOM 1577 N N . THR A 1 200 ? -20.652 1.357 20.022 1.00 68.75 200 THR A N 1
ATOM 1578 C CA . THR A 1 200 ? -21.872 0.997 20.770 1.00 68.75 200 THR A CA 1
ATOM 1579 C C . THR A 1 200 ? -21.604 0.203 22.053 1.00 68.75 200 THR A C 1
ATOM 1581 O O . THR A 1 200 ? -22.479 0.119 22.906 1.00 68.75 200 THR A O 1
ATOM 1584 N N . ARG A 1 201 ? -20.415 -0.400 22.198 1.00 62.56 201 ARG A N 1
ATOM 1585 C CA . ARG A 1 201 ? -20.013 -1.145 23.403 1.00 62.56 201 ARG A CA 1
ATOM 1586 C C . ARG A 1 201 ? -19.352 -0.269 24.468 1.00 62.56 201 ARG A C 1
ATOM 1588 O O . ARG A 1 201 ? -19.394 -0.656 25.630 1.00 62.56 201 ARG A O 1
ATOM 1595 N N . ASP A 1 202 ? -18.787 0.876 24.089 1.00 56.94 202 ASP A N 1
ATOM 1596 C CA . ASP A 1 202 ? -18.155 1.836 25.008 1.00 56.94 202 ASP A CA 1
ATOM 1597 C C . ASP A 1 202 ? -19.159 2.851 25.608 1.00 56.94 202 ASP A C 1
ATOM 1599 O O . ASP A 1 202 ? -18.775 3.696 26.413 1.00 56.94 202 ASP A O 1
ATOM 1603 N N . ASP A 1 203 ? -20.455 2.744 25.282 1.00 53.00 203 ASP A N 1
ATOM 1604 C CA . ASP A 1 203 ? -21.536 3.630 25.768 1.00 53.00 203 ASP A CA 1
ATOM 1605 C C . ASP A 1 203 ? -21.821 3.501 27.285 1.00 53.00 203 ASP A C 1
ATOM 1607 O O . ASP A 1 203 ? -22.499 4.339 27.873 1.00 53.00 203 ASP A O 1
ATOM 1611 N N . ASP A 1 204 ? -21.263 2.481 27.951 1.00 56.69 204 ASP A N 1
ATOM 1612 C CA . ASP A 1 204 ? -21.358 2.297 29.412 1.00 56.69 204 ASP A CA 1
ATOM 1613 C C . ASP A 1 204 ? -20.362 3.189 30.195 1.00 56.69 204 ASP A C 1
ATOM 1615 O O . ASP A 1 204 ? -20.362 3.224 31.429 1.00 56.69 204 ASP A O 1
ATOM 1619 N N . SER A 1 205 ? -19.497 3.925 29.488 1.00 60.44 205 SER A N 1
ATOM 1620 C CA . SER A 1 205 ? -18.545 4.880 30.056 1.00 60.44 205 SER A CA 1
ATOM 1621 C C . SER A 1 205 ? -19.105 6.306 30.008 1.00 60.44 205 SER A C 1
ATOM 1623 O O . SER A 1 205 ? -19.287 6.891 28.946 1.00 60.44 205 SER A O 1
ATOM 1625 N N . THR A 1 206 ? -19.285 6.931 31.174 1.00 60.84 206 THR A N 1
ATOM 1626 C CA . THR A 1 206 ? -19.640 8.360 31.302 1.00 60.84 206 THR A CA 1
ATOM 1627 C C . THR A 1 206 ? -18.550 9.337 30.837 1.00 60.84 206 THR A C 1
ATOM 1629 O O . THR A 1 206 ? -18.779 10.550 30.851 1.00 60.84 206 THR A O 1
ATOM 1632 N N . GLU A 1 207 ? -17.357 8.861 30.470 1.00 68.12 207 GLU A N 1
ATOM 1633 C CA . GLU A 1 207 ? -16.273 9.733 30.016 1.00 68.12 207 GLU A CA 1
ATOM 1634 C C . GLU A 1 207 ? -16.456 10.159 28.550 1.00 68.12 207 GLU A C 1
ATOM 1636 O O . GLU A 1 207 ? -16.819 9.345 27.699 1.00 68.12 207 GLU A O 1
ATOM 1641 N N . PRO A 1 208 ? -16.199 11.440 28.221 1.00 65.06 208 PRO A N 1
ATOM 1642 C CA . PRO A 1 208 ? -16.277 11.915 26.850 1.00 65.06 208 PRO A CA 1
ATOM 1643 C C . PRO A 1 208 ? -15.248 11.191 25.984 1.00 65.06 208 PRO A C 1
ATOM 1645 O O . PRO A 1 208 ? -14.062 11.139 26.313 1.00 65.06 208 PRO A O 1
ATOM 1648 N N . LEU A 1 209 ? -15.713 10.682 24.846 1.00 63.94 209 LEU A N 1
ATOM 1649 C CA . LEU A 1 209 ? -14.897 9.881 23.944 1.00 63.94 209 LEU A CA 1
ATOM 1650 C C . LEU A 1 209 ? -13.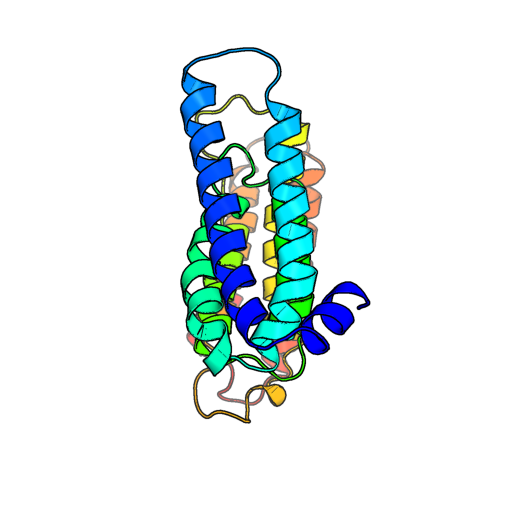625 10.627 23.527 1.00 63.94 209 LEU A C 1
ATOM 1652 O O . LEU A 1 209 ? -13.671 11.824 23.198 1.00 63.94 209 LEU A O 1
ATOM 1656 N N . PRO A 1 210 ? -12.493 9.917 23.441 1.00 70.12 210 PRO A N 1
ATOM 1657 C CA . PRO A 1 210 ? -11.306 10.445 22.808 1.00 70.12 210 PRO A CA 1
ATOM 1658 C C . PRO A 1 210 ? -11.621 10.986 21.405 1.00 70.12 210 PRO A C 1
ATOM 1660 O O . PRO A 1 210 ? -12.300 10.352 20.595 1.00 70.12 210 PRO A O 1
ATOM 1663 N N . ARG A 1 211 ? -11.081 12.167 21.076 1.00 64.00 211 ARG A N 1
ATOM 1664 C CA . ARG A 1 211 ? -11.328 12.848 19.786 1.00 64.00 211 ARG A CA 1
ATOM 1665 C C . ARG A 1 211 ? -11.014 11.983 18.559 1.00 64.00 211 ARG A C 1
ATOM 1667 O O . ARG A 1 211 ? -11.592 12.210 17.495 1.00 64.00 211 ARG A O 1
ATOM 1674 N N . HIS A 1 212 ? -10.101 11.021 18.696 1.00 62.50 212 HIS A N 1
ATOM 1675 C CA . HIS A 1 212 ? -9.748 10.098 17.623 1.00 62.50 212 HIS A CA 1
ATOM 1676 C C . HIS A 1 212 ? -10.911 9.151 17.284 1.00 62.50 212 HIS A C 1
ATOM 1678 O O . HIS A 1 212 ? -11.274 9.062 16.115 1.00 62.50 212 HIS A O 1
ATOM 1684 N N . GLN A 1 213 ? -11.584 8.566 18.282 1.00 65.88 213 GLN A N 1
ATOM 1685 C CA . GLN A 1 213 ? -12.725 7.664 18.072 1.00 65.88 213 GLN A CA 1
ATOM 1686 C C . GLN A 1 213 ? -13.900 8.391 17.408 1.00 65.88 213 GLN A C 1
ATOM 1688 O O . GLN A 1 213 ? -14.470 7.908 16.432 1.00 65.88 213 GLN A O 1
ATOM 1693 N N . LEU A 1 214 ? -14.209 9.612 17.863 1.00 70.31 214 LEU A N 1
ATOM 1694 C CA . LEU A 1 214 ? -15.236 10.458 17.239 1.00 70.31 214 LEU A CA 1
ATOM 1695 C C . LEU A 1 214 ? -14.925 10.762 15.767 1.00 70.31 214 LEU A C 1
ATOM 1697 O O . LEU A 1 214 ? -15.831 10.808 14.928 1.00 70.31 214 LEU A O 1
ATOM 1701 N N . SER A 1 215 ? -13.646 10.968 15.447 1.00 67.69 215 SER A N 1
ATOM 1702 C CA . SER A 1 215 ? -13.192 11.220 14.077 1.00 67.69 215 SER A CA 1
ATOM 1703 C C . SER A 1 215 ? -13.280 9.962 13.210 1.00 67.69 215 SER A C 1
ATOM 1705 O O . SER A 1 215 ? -13.689 10.063 12.054 1.00 67.69 215 SER A O 1
ATOM 1707 N N . GLU A 1 216 ? -12.951 8.792 13.763 1.00 70.50 216 GLU A N 1
ATOM 1708 C CA . GLU A 1 216 ? -13.040 7.496 13.080 1.00 70.50 216 GLU A CA 1
ATOM 1709 C C . GLU A 1 216 ? -14.497 7.144 12.753 1.00 70.50 216 GLU A C 1
ATOM 1711 O O . GLU A 1 216 ? -14.814 6.867 11.598 1.00 70.50 216 GLU A O 1
ATOM 1716 N N . ILE A 1 217 ? -15.414 7.281 13.717 1.00 81.31 217 ILE A N 1
ATOM 1717 C CA . ILE A 1 217 ? -16.853 7.049 13.507 1.00 81.31 217 ILE A CA 1
ATOM 1718 C C . ILE A 1 217 ? -17.416 8.034 12.478 1.00 81.31 217 ILE A C 1
ATOM 1720 O O . ILE A 1 217 ? -18.101 7.637 11.537 1.00 81.31 217 ILE A O 1
ATOM 1724 N N . SER A 1 218 ? -17.095 9.325 12.607 1.00 74.06 218 SER A N 1
ATOM 1725 C CA . SER A 1 218 ? -17.543 10.345 11.649 1.00 74.06 218 SER A CA 1
ATOM 1726 C C . SER A 1 218 ? -17.050 10.058 10.230 1.00 74.06 218 SER A C 1
ATOM 1728 O O . SER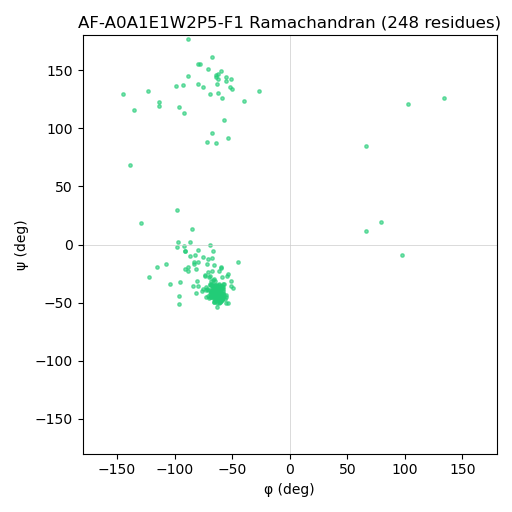 A 1 218 ? -17.751 10.337 9.255 1.00 74.06 218 SER A O 1
ATOM 1730 N N . PHE A 1 219 ? -15.837 9.521 10.100 1.00 75.56 219 PHE A N 1
ATOM 1731 C CA . PHE A 1 219 ? -15.274 9.107 8.824 1.00 75.56 219 PHE A CA 1
ATOM 1732 C C . PHE A 1 219 ? -15.986 7.864 8.272 1.00 75.56 219 PHE A C 1
ATOM 1734 O O . PHE A 1 219 ? -16.394 7.878 7.112 1.00 75.56 219 PHE A O 1
ATOM 1741 N N . VAL A 1 220 ? -16.217 6.842 9.102 1.00 79.50 220 VAL A N 1
ATOM 1742 C CA . VAL A 1 220 ? -16.948 5.623 8.726 1.00 79.50 220 VAL A CA 1
ATOM 1743 C C . VAL A 1 220 ? -18.362 5.946 8.250 1.00 79.50 220 VAL A C 1
ATOM 1745 O O . VAL A 1 220 ? -18.745 5.519 7.166 1.00 79.50 220 VAL A O 1
ATOM 1748 N N . LEU A 1 221 ? -19.111 6.777 8.976 1.00 81.38 221 LEU A N 1
ATOM 1749 C CA . LEU A 1 221 ? -20.468 7.172 8.581 1.00 81.38 221 LEU A CA 1
ATOM 1750 C C . LEU A 1 221 ? -20.491 7.914 7.235 1.00 81.38 221 LEU A C 1
ATOM 1752 O O . LEU A 1 221 ? -21.347 7.650 6.389 1.00 81.38 221 LEU A O 1
ATOM 1756 N N . LYS A 1 222 ? -19.522 8.807 6.988 1.00 72.62 222 LYS A N 1
ATOM 1757 C CA . LYS A 1 222 ? -19.376 9.478 5.683 1.00 72.62 222 LYS A CA 1
ATOM 1758 C C . LYS A 1 222 ? -19.023 8.491 4.569 1.00 72.62 222 LYS A C 1
ATOM 1760 O O . LYS A 1 222 ? -19.536 8.614 3.454 1.00 72.62 222 LYS A O 1
ATOM 1765 N N . ALA A 1 223 ? -18.163 7.520 4.859 1.00 72.12 223 ALA A N 1
ATOM 1766 C CA . ALA A 1 223 ? -17.760 6.499 3.905 1.00 72.12 223 ALA A CA 1
ATOM 1767 C C . ALA A 1 223 ? -18.926 5.556 3.562 1.00 72.12 223 ALA A C 1
ATOM 1769 O O . ALA A 1 223 ? -19.130 5.280 2.382 1.00 72.12 223 ALA A O 1
ATOM 1770 N N . ILE A 1 224 ? -19.752 5.161 4.540 1.00 81.06 224 ILE A N 1
ATOM 1771 C CA . ILE A 1 224 ? -20.999 4.405 4.324 1.00 81.06 224 ILE A CA 1
ATOM 1772 C C . ILE A 1 224 ? -21.959 5.191 3.432 1.00 81.06 224 ILE A C 1
ATOM 1774 O O . ILE A 1 224 ? -22.479 4.640 2.463 1.00 81.06 224 ILE A O 1
ATOM 1778 N N . ALA A 1 225 ? -22.179 6.479 3.714 1.00 74.62 225 ALA A N 1
ATOM 1779 C CA . ALA A 1 225 ? -23.069 7.312 2.905 1.00 74.62 225 ALA A CA 1
ATOM 1780 C C . ALA A 1 225 ? -22.596 7.392 1.442 1.00 74.62 225 ALA A C 1
ATOM 1782 O O . ALA A 1 225 ? -23.383 7.206 0.513 1.00 74.62 225 ALA A O 1
ATOM 1783 N N . THR A 1 226 ? -21.291 7.588 1.240 1.00 68.19 226 THR A N 1
ATOM 1784 C CA . THR A 1 226 ? -20.682 7.655 -0.097 1.00 68.19 226 THR A CA 1
ATOM 1785 C C . THR A 1 226 ? -20.747 6.298 -0.811 1.00 68.19 226 THR A C 1
ATOM 1787 O O . THR A 1 226 ? -21.091 6.234 -1.991 1.00 68.19 226 THR A O 1
ATOM 1790 N N . LEU A 1 227 ? -20.468 5.198 -0.101 1.00 72.69 227 LEU A N 1
ATOM 1791 C CA . LEU A 1 227 ? -20.550 3.835 -0.630 1.00 72.69 227 LEU A CA 1
ATOM 1792 C C . LEU A 1 227 ? -21.987 3.482 -1.032 1.00 72.69 227 LEU A C 1
ATOM 1794 O O . LEU A 1 227 ? -22.199 2.948 -2.114 1.00 72.69 227 LEU A O 1
ATOM 1798 N N . THR A 1 228 ? -22.970 3.852 -0.210 1.00 77.38 228 THR A N 1
ATOM 1799 C CA . THR A 1 228 ? -24.401 3.670 -0.493 1.00 77.38 228 THR A CA 1
ATOM 1800 C C . THR A 1 228 ? -24.797 4.383 -1.781 1.00 77.38 228 THR A C 1
ATOM 1802 O O . THR A 1 228 ? -25.480 3.814 -2.632 1.00 77.38 228 THR A O 1
ATOM 1805 N N . GLU A 1 229 ? -24.358 5.632 -1.954 1.00 72.38 229 GLU A N 1
ATOM 1806 C CA . GLU A 1 229 ? -24.656 6.396 -3.162 1.00 72.38 229 GLU A CA 1
ATOM 1807 C C . GLU A 1 229 ? -23.990 5.787 -4.405 1.00 72.38 229 GLU A C 1
ATOM 1809 O O . GLU A 1 229 ? -24.628 5.711 -5.458 1.00 72.38 229 GLU A O 1
ATOM 1814 N N . SER A 1 230 ? -22.752 5.303 -4.274 1.00 67.50 230 SER A N 1
ATOM 1815 C CA . SER A 1 230 ? -22.032 4.598 -5.342 1.00 67.50 230 SER A CA 1
ATOM 1816 C C . SER A 1 230 ? -22.729 3.289 -5.735 1.00 67.50 230 SER A C 1
ATOM 1818 O O . SER A 1 230 ? -23.072 3.094 -6.901 1.00 67.50 230 SER A O 1
ATOM 1820 N N . MET A 1 231 ? -23.060 2.437 -4.758 1.00 72.81 231 MET A N 1
ATOM 1821 C CA . MET A 1 231 ? -23.782 1.179 -4.980 1.00 72.81 231 MET A CA 1
ATOM 1822 C C . MET A 1 231 ? -25.147 1.416 -5.637 1.00 72.81 231 MET A C 1
ATOM 1824 O O . MET A 1 231 ? -25.553 0.640 -6.495 1.00 72.81 231 MET A O 1
ATOM 1828 N N . LYS A 1 232 ? -25.845 2.510 -5.297 1.00 76.75 232 LYS A N 1
ATOM 1829 C CA . LYS A 1 232 ? -27.130 2.867 -5.922 1.00 76.75 232 LYS A CA 1
ATOM 1830 C C . LYS A 1 232 ? -26.992 3.288 -7.388 1.00 76.75 232 LYS A C 1
ATOM 1832 O O . LYS A 1 232 ? -27.931 3.111 -8.159 1.00 76.75 232 LYS A O 1
ATOM 1837 N N . LYS A 1 233 ? -25.864 3.901 -7.758 1.00 71.00 233 LYS A N 1
ATOM 1838 C CA . LYS A 1 233 ? -25.570 4.335 -9.135 1.00 71.00 233 LYS A CA 1
ATOM 1839 C C . LYS A 1 233 ? -25.014 3.199 -9.999 1.00 71.00 233 LYS A C 1
ATOM 1841 O O . LYS A 1 233 ? -25.027 3.321 -11.220 1.00 71.00 233 LYS A O 1
ATOM 1846 N N . ALA A 1 234 ? -24.549 2.114 -9.382 1.00 64.06 234 ALA A N 1
ATOM 1847 C CA . ALA A 1 234 ? -24.031 0.953 -10.085 1.00 64.06 234 ALA A CA 1
ATOM 1848 C C . ALA A 1 234 ? -25.112 0.280 -10.962 1.00 64.06 234 ALA A C 1
ATOM 1850 O O . ALA A 1 234 ? -26.267 0.168 -10.541 1.00 64.06 234 ALA A O 1
ATOM 1851 N N . PRO A 1 235 ? -24.756 -0.220 -12.161 1.00 63.56 235 PRO A N 1
ATOM 1852 C CA . PRO A 1 235 ? -25.656 -1.017 -12.985 1.00 63.56 235 PRO A CA 1
ATOM 1853 C C . PRO A 1 235 ? -26.215 -2.236 -12.229 1.00 63.56 235 PRO A C 1
ATOM 1855 O O . PRO A 1 235 ? -25.490 -2.867 -11.448 1.00 63.56 235 PRO A O 1
ATOM 1858 N N . PRO A 1 236 ? -27.480 -2.622 -12.480 1.00 63.25 236 PRO A N 1
ATOM 1859 C CA . PRO A 1 236 ? -28.078 -3.794 -11.850 1.00 63.25 236 PRO A CA 1
ATOM 1860 C C . PRO A 1 236 ? -27.261 -5.052 -12.182 1.00 63.25 236 PRO A C 1
ATOM 1862 O O . PRO A 1 236 ? -26.992 -5.334 -13.347 1.00 63.25 236 PRO A O 1
ATOM 1865 N N . GLY A 1 237 ? -26.847 -5.791 -11.148 1.00 66.75 237 GLY A N 1
ATOM 1866 C CA . GLY A 1 237 ? -26.016 -6.999 -11.264 1.00 66.75 237 GLY A CA 1
ATOM 1867 C C . GLY A 1 237 ? -24.510 -6.795 -11.049 1.00 66.75 237 GLY A C 1
ATOM 1868 O O . GLY A 1 237 ? -23.794 -7.780 -10.921 1.00 66.75 237 GLY A O 1
ATOM 1869 N N . LYS A 1 238 ? -24.018 -5.551 -10.953 1.00 66.31 238 LYS A N 1
ATOM 1870 C CA . LYS A 1 238 ? -22.603 -5.261 -10.625 1.00 66.31 238 LYS A CA 1
ATOM 1871 C C . LYS A 1 238 ? -22.296 -5.332 -9.127 1.00 66.31 238 LYS A C 1
ATOM 1873 O O . LYS A 1 238 ? -21.141 -5.470 -8.740 1.00 66.31 238 LYS A O 1
ATOM 1878 N N . VAL A 1 239 ? -23.324 -5.213 -8.291 1.00 66.62 239 VAL A N 1
ATOM 1879 C CA . VAL A 1 239 ? -23.215 -5.277 -6.831 1.00 66.62 239 VAL A CA 1
ATOM 1880 C C . VAL A 1 239 ? -23.943 -6.524 -6.352 1.00 66.62 239 VAL A C 1
ATOM 1882 O O . VAL A 1 239 ? -25.137 -6.681 -6.614 1.00 66.62 239 VAL A O 1
ATOM 1885 N N . ASP A 1 240 ? -23.220 -7.393 -5.652 1.00 71.06 240 ASP A N 1
ATOM 1886 C CA . ASP A 1 240 ? -23.757 -8.642 -5.116 1.00 71.06 240 ASP A CA 1
ATOM 1887 C C . ASP A 1 240 ? -24.858 -8.388 -4.070 1.00 71.06 240 ASP A C 1
ATOM 1889 O O . ASP A 1 240 ? -24.808 -7.433 -3.287 1.00 71.06 240 ASP A O 1
ATOM 1893 N N . ALA A 1 241 ? -25.850 -9.277 -4.026 1.00 77.50 241 ALA A N 1
ATOM 1894 C CA . ALA A 1 241 ? -26.930 -9.252 -3.047 1.00 77.50 241 ALA A CA 1
ATOM 1895 C C . ALA A 1 241 ? -26.393 -9.317 -1.608 1.00 77.50 241 ALA A C 1
ATOM 1897 O O . ALA A 1 241 ? -26.941 -8.664 -0.719 1.00 77.50 241 ALA A O 1
ATOM 1898 N N . LEU A 1 242 ? -25.284 -10.034 -1.386 1.00 76.25 242 LEU A N 1
ATOM 1899 C CA . LEU A 1 242 ? -24.616 -10.097 -0.085 1.00 76.25 242 LEU A CA 1
ATOM 1900 C C . LEU A 1 242 ? -24.105 -8.722 0.374 1.00 76.25 242 LEU A C 1
ATOM 1902 O O . LEU A 1 242 ? -24.234 -8.379 1.549 1.00 76.25 242 LEU A O 1
ATOM 1906 N N . ALA A 1 243 ? -23.555 -7.921 -0.543 1.00 74.50 243 ALA A N 1
ATOM 1907 C CA . ALA A 1 243 ? -23.069 -6.578 -0.234 1.00 74.50 243 ALA A CA 1
ATOM 1908 C C . ALA A 1 243 ? -24.228 -5.640 0.140 1.00 74.50 243 ALA A C 1
ATOM 1910 O O . ALA A 1 243 ? -24.122 -4.888 1.107 1.00 74.50 243 ALA A O 1
ATOM 1911 N N . TRP A 1 244 ? -25.363 -5.734 -0.561 1.00 81.38 244 TRP A N 1
ATOM 1912 C CA . TRP A 1 244 ? -26.583 -5.006 -0.197 1.00 81.38 244 TRP A CA 1
ATOM 1913 C C . TRP A 1 244 ? -27.119 -5.415 1.173 1.00 81.38 244 TRP A C 1
ATOM 1915 O O . TRP A 1 244 ? -27.433 -4.554 1.993 1.00 81.38 244 TRP A O 1
ATOM 1925 N N . GLN A 1 245 ? -27.192 -6.719 1.442 1.00 83.06 245 GLN A N 1
ATOM 1926 C CA . GLN A 1 245 ? -27.671 -7.231 2.721 1.00 83.06 245 GLN A CA 1
ATOM 1927 C C . GLN A 1 245 ? -26.777 -6.776 3.878 1.00 83.06 245 GLN A C 1
ATOM 1929 O O . GLN A 1 245 ? -27.290 -6.374 4.921 1.00 83.06 245 GLN A O 1
ATOM 1934 N N . LYS A 1 246 ? -25.452 -6.796 3.691 1.00 78.94 246 LYS A N 1
ATOM 1935 C CA . LYS A 1 246 ? -24.513 -6.280 4.689 1.00 78.94 246 LYS A CA 1
ATOM 1936 C C . LYS A 1 246 ? -24.658 -4.781 4.889 1.00 78.94 246 LYS A C 1
ATOM 1938 O O . LYS A 1 246 ? -24.725 -4.371 6.034 1.00 78.94 246 LYS A O 1
ATOM 1943 N N . LEU A 1 247 ? -24.776 -3.986 3.824 1.00 82.19 247 LEU A N 1
ATOM 1944 C CA . LEU A 1 247 ? -24.949 -2.534 3.940 1.00 82.19 247 LEU A CA 1
ATOM 1945 C C . LEU A 1 247 ? -26.195 -2.169 4.757 1.00 82.19 247 LEU A C 1
ATOM 1947 O O . LEU A 1 247 ? -26.145 -1.245 5.556 1.00 82.19 247 LEU A O 1
ATOM 1951 N N . ILE A 1 248 ? -27.293 -2.906 4.573 1.00 85.25 248 ILE A N 1
ATOM 1952 C CA . ILE A 1 248 ? -28.538 -2.715 5.334 1.00 85.25 248 ILE A CA 1
ATOM 1953 C C . ILE A 1 248 ? -28.379 -3.134 6.807 1.00 85.25 248 ILE A C 1
ATOM 1955 O O . ILE A 1 248 ? -29.107 -2.640 7.662 1.00 85.25 248 ILE A O 1
ATOM 1959 N N . GLY A 1 249 ? -27.469 -4.068 7.095 1.00 80.19 249 GLY A N 1
ATOM 1960 C CA . GLY A 1 249 ? -27.208 -4.589 8.439 1.00 80.19 249 GLY A CA 1
ATOM 1961 C C . GLY A 1 249 ? -26.113 -3.863 9.229 1.00 80.19 249 GLY A C 1
ATOM 1962 O O . GLY A 1 249 ? -25.845 -4.282 10.358 1.00 80.19 249 GLY A O 1
ATOM 1963 N N . VAL A 1 250 ? -25.465 -2.845 8.646 1.00 75.94 250 VAL A N 1
ATOM 1964 C CA . VAL A 1 250 ? -24.565 -1.910 9.351 1.00 75.94 250 VAL A CA 1
ATOM 1965 C C . VAL A 1 250 ? -25.398 -0.903 10.132 1.00 75.94 250 VAL A C 1
ATOM 1967 O O . VAL A 1 250 ? -25.068 -0.697 11.319 1.00 75.94 250 VAL A O 1
#

Mean predicted aligned error: 12.37 Å

Organism: Pectinophora gossypiella (NCBI:txid13191)

Nearest PDB structures (foldseek):
  4nee-assembly3_A  TM=3.819E-01  e=5.406E-02  Rattus norvegicus
  8t1o-assembly1_A  TM=3.674E-01  e=1.701E-01  Mus musculus

Radius of gyration: 20.13 Å; Cα contacts (8 Å, |Δi|>4): 208; chains: 1; bounding box: 50×26×53 Å

Sequence (250 aa):
AAAAALYRAAPAHSEHVLPHLLQALHSAVQKCGQDKRRRISDQPDETTQIASLLLQVLATGLPLARERPDVYKEFWETLPKVLETFMFEPPVGGTSHAREIVVVIRDEVLRGSPRVPATHIQQVLALIRAGSLHVQPPNQTQNEQELREREEFARTCFETLLQFSMLEDIDSLTGVENDTDPLAIVALLDRFQEVISRYTRDDDSTEPLPRHQLSEISFVLKAIATLTESMKKAPPGKVDALAWQKLIGV